Protein AF-A0A2E7PT32-F1 (afdb_monomer)

Foldseek 3Di:
DLVDDPLVFWQKFWWQFPVRDIDIDGDPDPDDPDDDPVVVVCVVLVQLLTHTPDTDTDDDDFAPDKFKWKDFDQDLVVVVVLLVVCVPDPANFPAFKWWDPPNDTTMTMTMDTHYPVNRVVNVVVVVVSVIHGDDDPVLVVVLVVVFDAKDADDLVCQSVVVVPDDSWTWMARNVRRMITTDDDHPQADDDDPVVVVVSVVSSCVRPVVSSTDDPPRD

pLDDT: mean 86.96, std 10.4, range [42.59, 97.62]

Sequence (218 aa):
FGCGTVRDWLIGMTVVLPDGRLVKNGGKVVKNVAGFDLCRLFIGAQNTLGVIVGATFKLQPLPEAEAHLAKRFDALGQAEECLEHVWDSDLQPVVLDLHRMNGGPLTMVVSVAGPSADVTAQSDELKALGFGPGVTLDYDAKFRSRTHTWKSVAPGKLIGTLDQLPETDFVARAGNGLIYFEGEPSGDEEKPAELAELEQRLKQEFDPENKLPTLRRR

Radius of gyration: 20.25 Å; Cα contacts (8 Å, |Δi|>4): 345; chains: 1; bounding box: 44×41×52 Å

Secondary structure (DSSP, 8-state):
--S--HHHHEEEEEEE-TTS-EEEEE-S-S---SS--HHHHHTT-TTSS-EEEEEEE---PPPSEEEEEEEEESSHHHHHHHHHHHHHSS---SEEEEEE-TT--EEEEEEEEESHHHHHHHHHHHHHTT-EE---THHHHHHHHH---EEE--GGGHHHHHHTS-S--EEEEGGGTEEEESSS--------HHHHHHHHHHHHHH-TT--SPP----

Structure (mmCIF, N/CA/C/O backbone):
data_AF-A0A2E7PT32-F1
#
_entry.id   AF-A0A2E7PT32-F1
#
loop_
_atom_site.group_PDB
_atom_site.id
_atom_site.type_symbol
_atom_site.label_atom_id
_atom_site.label_alt_id
_atom_site.label_comp_id
_atom_site.label_asym_id
_atom_site.label_entity_id
_atom_site.label_seq_id
_atom_site.pdbx_PDB_ins_code
_atom_site.Cartn_x
_atom_site.Cartn_y
_atom_site.Cartn_z
_atom_site.occupancy
_atom_site.B_iso_or_equiv
_atom_site.auth_seq_id
_atom_site.auth_comp_id
_atom_site.auth_asym_id
_atom_site.auth_atom_id
_atom_site.pdbx_PDB_model_num
ATOM 1 N N . PHE A 1 1 ? -0.222 -2.923 -2.522 1.00 57.44 1 PHE A N 1
ATOM 2 C CA . PHE A 1 1 ? -0.148 -4.227 -3.228 1.00 57.44 1 PHE A CA 1
ATOM 3 C C . PHE A 1 1 ? 1.021 -5.021 -2.660 1.00 57.44 1 PHE A C 1
ATOM 5 O O . PHE A 1 1 ? 1.739 -4.485 -1.822 1.00 57.44 1 PHE A O 1
ATOM 12 N N . GLY A 1 2 ? 1.072 -6.322 -2.965 1.00 65.62 2 GLY A N 1
ATOM 13 C CA . GLY A 1 2 ? 1.888 -7.378 -2.337 1.00 65.62 2 GLY A CA 1
ATOM 14 C C . GLY A 1 2 ? 1.509 -7.719 -0.905 1.00 65.62 2 GLY A C 1
ATOM 15 O O . GLY A 1 2 ? 1.090 -8.829 -0.601 1.00 65.62 2 GLY A O 1
ATOM 16 N N . CYS A 1 3 ? 1.603 -6.730 -0.022 1.00 74.88 3 CYS A N 1
ATOM 17 C CA . CYS A 1 3 ? 1.393 -6.918 1.409 1.00 74.88 3 CYS A CA 1
ATOM 18 C C . CYS A 1 3 ? -0.065 -6.684 1.843 1.00 74.88 3 CYS A C 1
ATOM 20 O O . CYS A 1 3 ? -0.386 -6.871 3.005 1.00 74.88 3 CYS A O 1
ATOM 22 N N . GLY A 1 4 ? -0.975 -6.268 0.960 1.00 81.44 4 GLY A N 1
ATOM 23 C CA . GLY A 1 4 ? -2.349 -5.907 1.346 1.00 81.44 4 GLY A CA 1
ATOM 24 C C . GLY A 1 4 ? -2.439 -4.622 2.187 1.00 81.44 4 GLY A C 1
ATOM 25 O O . GLY A 1 4 ? -1.534 -3.787 2.193 1.00 81.44 4 GLY A O 1
ATOM 26 N N . THR A 1 5 ? -3.570 -4.431 2.859 1.00 85.00 5 THR A N 1
ATOM 27 C CA . THR A 1 5 ? -3.877 -3.290 3.735 1.00 85.00 5 THR A CA 1
ATOM 28 C C . THR A 1 5 ? -3.685 -3.654 5.207 1.00 85.00 5 THR A C 1
ATOM 30 O O . THR A 1 5 ? -3.625 -4.827 5.561 1.00 85.00 5 THR A O 1
ATOM 33 N N . VAL A 1 6 ? -3.690 -2.669 6.115 1.00 87.69 6 VAL A N 1
ATOM 34 C CA . VAL A 1 6 ? -3.675 -2.927 7.574 1.00 87.69 6 VAL A CA 1
ATOM 35 C C . VAL A 1 6 ? -4.770 -3.911 8.018 1.00 87.69 6 VAL A C 1
ATOM 37 O O . VAL A 1 6 ? -4.556 -4.671 8.963 1.00 87.69 6 VAL A O 1
ATOM 40 N N . ARG A 1 7 ? -5.915 -3.943 7.319 1.00 87.69 7 ARG A N 1
ATOM 41 C CA . ARG A 1 7 ? -7.020 -4.879 7.592 1.00 87.69 7 ARG A CA 1
ATOM 42 C C . ARG A 1 7 ? -6.634 -6.329 7.355 1.00 87.69 7 ARG A C 1
ATOM 44 O O . ARG A 1 7 ? -7.121 -7.202 8.060 1.00 87.69 7 ARG A O 1
ATOM 51 N N . ASP A 1 8 ? -5.746 -6.574 6.404 1.00 87.44 8 ASP A N 1
ATOM 52 C CA . ASP A 1 8 ? -5.293 -7.919 6.067 1.00 87.44 8 ASP A CA 1
ATOM 53 C C . ASP A 1 8 ? -4.260 -8.432 7.074 1.00 87.44 8 ASP A C 1
ATOM 55 O O . ASP A 1 8 ? -4.092 -9.644 7.228 1.00 87.44 8 ASP A O 1
ATOM 59 N N . TRP A 1 9 ? -3.578 -7.522 7.777 1.00 90.31 9 TRP A N 1
ATOM 60 C CA . TRP A 1 9 ? -2.556 -7.845 8.770 1.00 90.31 9 TRP A CA 1
ATOM 61 C C . TRP A 1 9 ? -3.092 -8.001 10.187 1.00 90.31 9 TRP A C 1
ATOM 63 O O . TRP A 1 9 ? -2.538 -8.793 10.953 1.00 90.31 9 TRP A O 1
ATOM 73 N N . LEU A 1 10 ? -4.122 -7.239 10.559 1.00 91.88 10 LEU A N 1
ATOM 74 C CA . LEU A 1 10 ? -4.642 -7.226 11.920 1.00 91.88 10 LEU A CA 1
ATOM 75 C C . LEU A 1 10 ? -5.453 -8.497 12.206 1.00 91.88 10 LEU A C 1
ATOM 77 O O . LEU A 1 10 ? -6.515 -8.713 11.633 1.00 91.88 10 LEU A O 1
ATOM 81 N N . ILE A 1 11 ? -4.963 -9.322 13.131 1.00 91.31 11 ILE A N 1
ATOM 82 C CA . ILE A 1 11 ? -5.594 -10.589 13.545 1.00 91.31 11 ILE A CA 1
ATOM 83 C C . ILE A 1 11 ? -6.194 -10.524 14.954 1.00 91.31 11 ILE A C 1
ATOM 85 O O . ILE A 1 11 ? -6.878 -11.447 15.396 1.00 91.31 11 ILE A O 1
ATOM 89 N N . GLY A 1 12 ? -5.954 -9.429 15.671 1.00 92.19 12 GLY A N 1
ATOM 90 C CA . GLY A 1 12 ? -6.608 -9.162 16.940 1.00 92.19 12 GLY A CA 1
ATOM 91 C C . GLY A 1 12 ? -6.431 -7.726 17.404 1.00 92.19 12 GLY A C 1
ATOM 92 O O . GLY A 1 12 ? -5.481 -7.044 17.022 1.00 92.19 12 GLY A O 1
ATOM 93 N N . MET A 1 13 ? -7.334 -7.272 18.263 1.00 93.25 13 MET A N 1
ATOM 94 C CA . MET A 1 13 ? -7.284 -5.947 18.865 1.00 93.25 13 MET A CA 1
ATOM 95 C C . MET A 1 13 ? -7.837 -5.933 20.283 1.00 93.25 13 MET A C 1
ATOM 97 O O . MET A 1 13 ? -8.610 -6.798 20.694 1.00 93.25 13 MET A O 1
ATOM 101 N N . THR A 1 14 ? -7.433 -4.914 21.028 1.00 94.75 14 THR A N 1
ATOM 102 C CA . THR A 1 14 ? -8.003 -4.539 22.316 1.00 94.75 14 THR A CA 1
ATOM 103 C C . THR A 1 14 ? -8.431 -3.083 22.246 1.00 94.75 14 THR A C 1
ATOM 105 O O . THR A 1 14 ? -7.632 -2.223 21.874 1.00 94.75 14 THR A O 1
ATOM 108 N N . VAL A 1 15 ? -9.682 -2.813 22.604 1.00 94.19 15 VAL A N 1
ATOM 109 C CA . VAL A 1 15 ? -10.305 -1.492 22.522 1.00 94.19 15 VAL A CA 1
ATOM 110 C C . VAL A 1 15 ? -10.901 -1.129 23.874 1.00 94.19 15 VAL A C 1
ATOM 112 O O . VAL A 1 15 ? -11.537 -1.965 24.511 1.00 94.19 15 VAL A O 1
ATOM 115 N N . VAL A 1 16 ? -10.707 0.114 24.305 1.00 94.38 16 VAL A N 1
ATOM 116 C CA . VAL A 1 16 ? -11.446 0.711 25.421 1.00 94.38 16 VAL A CA 1
ATOM 117 C C . VAL A 1 16 ? -12.643 1.459 24.847 1.00 94.38 16 VAL A C 1
ATOM 119 O O . VAL A 1 16 ? -12.481 2.372 24.035 1.00 94.38 16 VAL A O 1
ATOM 122 N N . LEU A 1 17 ? -13.841 1.039 25.242 1.00 92.50 17 LEU A N 1
ATOM 123 C CA . LEU A 1 17 ? -15.096 1.676 24.867 1.00 92.50 17 LEU A CA 1
ATOM 124 C C . LEU A 1 17 ? -15.319 2.981 25.655 1.00 92.50 17 LEU A C 1
ATOM 126 O O . LEU A 1 17 ? -14.696 3.190 26.698 1.00 92.50 17 LEU A O 1
ATOM 130 N N . PRO A 1 18 ? -16.240 3.847 25.201 1.00 89.12 18 PRO A N 1
ATOM 131 C CA . PRO A 1 18 ? -16.629 5.087 25.883 1.00 89.12 18 PRO A CA 1
ATOM 132 C C . PRO A 1 18 ? -17.012 4.935 27.358 1.00 89.12 18 PRO A C 1
ATOM 134 O O . PRO A 1 18 ? -16.767 5.821 28.173 1.00 89.12 18 PRO A O 1
ATOM 137 N N . ASP A 1 19 ? -17.619 3.812 27.728 1.00 89.94 19 ASP A N 1
ATOM 138 C CA . ASP A 1 19 ? -18.000 3.501 29.109 1.00 89.94 19 ASP A CA 1
ATOM 139 C C . ASP A 1 19 ? -16.856 2.900 29.949 1.00 89.94 19 ASP A C 1
ATOM 141 O O . ASP A 1 19 ? -17.063 2.510 31.096 1.00 89.94 19 ASP A O 1
ATOM 145 N N . GLY A 1 20 ? -15.644 2.830 29.394 1.00 90.12 20 GLY A N 1
ATOM 146 C CA . GLY A 1 20 ? -14.458 2.289 30.048 1.00 90.12 20 GLY A CA 1
ATOM 147 C C . GLY A 1 20 ? -14.329 0.767 29.964 1.00 90.12 20 GLY A C 1
ATOM 148 O O . GLY A 1 20 ? -13.318 0.227 30.420 1.00 90.12 20 GLY A O 1
ATOM 149 N N . ARG A 1 21 ? -15.295 0.048 29.371 1.00 92.69 21 ARG A N 1
ATOM 150 C CA . ARG A 1 21 ? -15.167 -1.402 29.170 1.00 92.69 21 ARG A CA 1
ATOM 151 C C . ARG A 1 21 ? -14.059 -1.717 28.176 1.00 92.69 21 ARG A C 1
ATOM 153 O O . ARG A 1 21 ? -13.891 -1.050 27.158 1.00 92.69 21 ARG A O 1
ATOM 160 N N . LEU A 1 22 ? -13.340 -2.800 28.449 1.00 93.94 22 LEU A N 1
ATOM 161 C CA . LEU A 1 22 ? -12.284 -3.304 27.583 1.00 93.94 22 LEU A CA 1
ATOM 162 C C . LEU A 1 22 ? -12.817 -4.468 26.742 1.00 93.94 22 LEU A C 1
ATOM 164 O O . LEU A 1 22 ? -13.192 -5.513 27.272 1.00 93.94 22 LEU A O 1
ATOM 168 N N . VAL A 1 23 ? -12.831 -4.288 25.424 1.00 91.94 23 VAL A N 1
ATOM 169 C CA . VAL A 1 23 ? -13.260 -5.288 24.441 1.00 91.94 23 VAL A CA 1
ATOM 170 C C . VAL A 1 23 ? -12.035 -5.879 23.758 1.00 91.94 23 VAL A C 1
ATOM 172 O O . VAL A 1 23 ? -11.137 -5.155 23.331 1.00 91.94 23 VAL A O 1
ATOM 175 N N . LYS A 1 24 ? -12.000 -7.208 23.636 1.00 91.25 24 LYS A N 1
ATOM 176 C CA . LYS A 1 24 ? -10.978 -7.937 22.877 1.00 91.25 24 LYS A CA 1
ATOM 177 C C . LYS A 1 24 ? -11.636 -8.676 21.722 1.00 91.25 24 LYS A C 1
ATOM 179 O O . LYS A 1 24 ? -12.654 -9.335 21.917 1.00 91.25 24 LYS A O 1
ATOM 184 N N . ASN A 1 25 ? -11.042 -8.589 20.538 1.00 89.69 25 ASN A N 1
ATOM 185 C CA . ASN A 1 25 ? -11.462 -9.348 19.363 1.00 89.69 25 ASN A CA 1
ATOM 186 C C . ASN A 1 25 ? -10.245 -9.995 18.705 1.00 89.69 25 ASN A C 1
ATOM 188 O O . ASN A 1 25 ? -9.167 -9.402 18.687 1.00 89.69 25 ASN A O 1
ATOM 192 N N . GLY A 1 26 ? -10.418 -11.213 18.193 1.00 86.50 26 GLY A N 1
ATOM 193 C CA . GLY A 1 26 ? -9.324 -11.994 17.628 1.00 86.50 26 GLY A CA 1
ATOM 194 C C . GLY A 1 26 ? -8.268 -12.388 18.666 1.00 86.50 26 GLY A C 1
ATOM 195 O O . GLY A 1 26 ? -8.549 -12.513 19.859 1.00 86.50 26 GLY A O 1
ATOM 196 N N . GLY A 1 27 ? -7.039 -12.615 18.212 1.00 82.06 27 GLY A N 1
ATOM 197 C CA . GLY A 1 27 ? -5.934 -13.018 19.077 1.00 82.06 27 GLY A CA 1
ATOM 198 C C . GLY A 1 27 ? -4.700 -13.429 18.283 1.00 82.06 27 GLY A C 1
ATOM 199 O O . GLY A 1 27 ? -4.556 -13.086 17.117 1.00 82.06 27 GLY A O 1
ATOM 200 N N . LYS A 1 28 ? -3.808 -14.213 18.898 1.00 79.56 28 LYS A N 1
ATOM 201 C CA . LYS A 1 28 ? -2.610 -14.763 18.229 1.00 79.56 28 LYS A CA 1
ATOM 202 C C . LYS A 1 28 ? -2.911 -15.977 17.334 1.00 79.56 28 LYS A C 1
ATOM 204 O O . LYS A 1 28 ? -2.011 -16.749 17.020 1.00 79.56 28 LYS A O 1
ATOM 209 N N . VAL A 1 29 ? -4.175 -16.183 16.971 1.00 74.81 29 VAL A N 1
ATOM 210 C CA . VAL A 1 29 ? -4.628 -17.315 16.160 1.00 74.81 29 VAL A CA 1
ATOM 211 C C . VAL A 1 29 ? -5.082 -16.811 14.801 1.00 74.81 29 VAL A C 1
ATOM 213 O O . VAL A 1 29 ? -5.834 -15.848 14.705 1.00 74.81 29 VAL A O 1
ATOM 216 N N . VAL A 1 30 ? -4.616 -17.471 13.742 1.00 65.44 30 VAL A N 1
ATOM 217 C CA . VAL A 1 30 ? -4.914 -17.075 12.356 1.00 65.44 30 VAL A CA 1
ATOM 218 C C . VAL A 1 30 ? -6.364 -17.391 11.984 1.00 65.44 30 VAL A C 1
ATOM 220 O O . VAL A 1 30 ? -6.981 -16.669 11.208 1.00 65.44 30 VAL A O 1
ATOM 223 N N . LYS A 1 31 ? -6.933 -18.459 12.553 1.00 72.19 31 LYS A N 1
ATOM 224 C CA . LYS A 1 31 ? -8.314 -18.864 12.294 1.00 72.19 31 LYS A CA 1
ATOM 225 C C . LYS A 1 31 ? -9.225 -18.359 13.408 1.00 72.19 31 LYS A C 1
ATOM 227 O O . LYS A 1 31 ? -9.179 -18.871 14.524 1.00 72.19 31 LYS A O 1
ATOM 232 N N . ASN A 1 32 ? -10.084 -17.402 13.070 1.00 66.44 32 ASN A N 1
ATOM 233 C CA . ASN A 1 32 ? -11.173 -16.941 13.921 1.00 66.44 32 ASN A CA 1
ATOM 234 C C . ASN A 1 32 ? -12.503 -17.132 13.174 1.00 66.44 32 ASN A C 1
ATOM 236 O O . ASN A 1 32 ? -12.742 -16.469 12.172 1.00 66.44 32 ASN A O 1
ATOM 240 N N . VAL A 1 33 ? -13.332 -18.082 13.618 1.00 66.12 33 VAL A N 1
ATOM 241 C CA . VAL A 1 33 ? -14.623 -18.428 12.971 1.00 66.12 33 VAL A CA 1
ATOM 242 C C . VAL A 1 33 ? -15.812 -18.075 13.874 1.00 66.12 33 VAL A C 1
ATOM 244 O O . VAL A 1 33 ? -16.950 -18.417 13.574 1.00 66.12 33 VAL A O 1
ATOM 247 N N . ALA A 1 34 ? -15.565 -17.415 15.006 1.00 69.38 34 ALA A N 1
ATOM 248 C CA . ALA A 1 34 ? -16.593 -17.121 15.991 1.00 69.38 34 ALA A CA 1
ATOM 249 C C . ALA A 1 34 ? -16.892 -15.619 16.040 1.00 69.38 34 ALA A C 1
ATOM 251 O O . ALA A 1 34 ? -16.029 -14.810 16.381 1.00 69.38 34 ALA A O 1
ATOM 252 N N . GLY A 1 35 ? -18.151 -15.272 15.768 1.00 79.50 35 GLY A N 1
ATOM 253 C CA . GLY A 1 35 ? -18.678 -13.921 15.934 1.00 79.50 35 GLY A CA 1
ATOM 254 C C . GLY A 1 35 ? -18.302 -12.947 14.817 1.00 79.50 35 GLY A C 1
ATOM 255 O O . GLY A 1 35 ? -17.853 -13.332 13.739 1.00 79.50 35 GLY A O 1
ATOM 256 N N . PHE A 1 36 ? -18.543 -11.664 15.084 1.00 85.12 36 PHE A N 1
ATOM 257 C CA . PHE A 1 36 ? -18.270 -10.579 14.148 1.00 85.12 36 PHE A CA 1
ATOM 258 C C . PHE A 1 36 ? -16.785 -10.195 14.144 1.00 85.12 36 PHE A C 1
ATOM 260 O O . PHE A 1 36 ? -16.112 -10.192 15.182 1.00 85.12 36 PHE A O 1
ATOM 267 N N . ASP A 1 37 ? -16.290 -9.809 12.970 1.00 86.19 37 ASP A N 1
ATOM 268 C CA . ASP A 1 37 ? -14.960 -9.228 12.798 1.00 86.19 37 ASP A CA 1
ATOM 269 C C . ASP A 1 37 ? -14.973 -7.770 13.287 1.00 86.19 37 ASP A C 1
ATOM 271 O O . ASP A 1 37 ? -15.131 -6.818 12.517 1.00 86.19 37 ASP A O 1
ATOM 275 N N . LEU A 1 38 ? -14.849 -7.593 14.606 1.00 88.81 38 LEU A N 1
ATOM 276 C CA . LEU A 1 38 ? -14.745 -6.261 15.201 1.00 88.81 38 LEU A CA 1
ATOM 277 C C . LEU A 1 38 ? -13.436 -5.582 14.785 1.00 88.81 38 LEU A C 1
ATOM 279 O O . LEU A 1 38 ? -13.379 -4.355 14.767 1.00 88.81 38 LEU A O 1
ATOM 283 N N . CYS A 1 39 ? -12.407 -6.342 14.385 1.00 89.31 39 CYS A N 1
ATOM 284 C CA . CYS A 1 39 ? -11.188 -5.748 13.858 1.00 89.31 39 CYS A CA 1
ATOM 285 C C . CYS A 1 39 ? -11.479 -4.848 12.654 1.00 89.31 39 CYS A C 1
ATOM 287 O O . CYS A 1 39 ? -11.067 -3.687 12.632 1.00 89.31 39 CYS A O 1
ATOM 289 N N . ARG A 1 40 ? -12.258 -5.342 11.690 1.00 88.25 40 ARG A N 1
ATOM 290 C CA . ARG A 1 40 ? -12.672 -4.557 10.518 1.00 88.25 40 ARG A CA 1
ATOM 291 C C . ARG A 1 40 ? -13.564 -3.368 10.862 1.00 88.25 40 ARG A C 1
ATOM 293 O O . ARG A 1 40 ? -13.466 -2.358 10.173 1.00 88.25 40 ARG A O 1
ATOM 300 N N . LEU A 1 41 ? -14.383 -3.471 11.911 1.00 88.94 41 LEU A N 1
ATOM 301 C CA . LEU A 1 41 ? -15.239 -2.376 12.378 1.00 88.94 41 LEU A CA 1
ATOM 302 C C . LEU A 1 41 ? -14.418 -1.190 12.908 1.00 88.94 41 LEU A C 1
ATOM 304 O O . LEU A 1 41 ? -14.690 -0.045 12.561 1.00 88.94 41 LEU A O 1
ATOM 308 N N . PHE A 1 42 ? -13.408 -1.452 13.742 1.00 89.75 42 PHE A N 1
ATOM 309 C CA . PHE A 1 42 ? -12.614 -0.384 14.359 1.00 89.75 42 PHE A CA 1
ATOM 310 C C . PHE A 1 42 ? -11.523 0.178 13.429 1.00 89.75 42 PHE A C 1
ATOM 312 O O . PHE A 1 42 ? -11.114 1.332 13.592 1.00 89.75 42 PHE A O 1
ATOM 319 N N . ILE A 1 43 ? -11.050 -0.581 12.431 1.00 89.12 43 ILE A N 1
ATOM 320 C CA . ILE A 1 43 ? -10.074 -0.067 11.457 1.00 89.12 43 ILE A CA 1
ATOM 321 C C . ILE A 1 43 ? -10.713 0.994 10.556 1.00 89.12 43 ILE A C 1
ATOM 323 O O . ILE A 1 43 ? -11.549 0.704 9.698 1.00 89.12 43 ILE A O 1
ATOM 327 N N . GLY A 1 44 ? -10.207 2.220 10.679 1.00 82.94 44 GLY A N 1
ATOM 328 C CA . GLY A 1 44 ? -10.716 3.383 9.954 1.00 82.94 44 GLY A CA 1
ATOM 329 C C . GLY A 1 44 ? -11.792 4.153 10.721 1.00 82.94 44 GLY A C 1
ATOM 330 O O . GLY A 1 44 ? -12.192 5.214 10.262 1.00 82.94 44 GLY A O 1
ATOM 331 N N . ALA A 1 45 ? -12.191 3.697 11.916 1.00 83.50 45 ALA A N 1
ATOM 332 C CA . ALA A 1 45 ? -13.141 4.413 12.770 1.00 83.50 45 ALA A CA 1
ATOM 333 C C . ALA A 1 45 ? -12.549 5.682 13.412 1.00 83.50 45 ALA A C 1
ATOM 335 O O . ALA A 1 45 ? -13.280 6.423 14.060 1.00 83.50 45 ALA A O 1
ATOM 336 N N . GLN A 1 46 ? -11.239 5.927 13.282 1.00 83.31 46 GLN A N 1
ATOM 337 C CA . GLN A 1 46 ? -10.555 7.146 13.748 1.00 83.31 46 GLN A CA 1
ATOM 338 C C . GLN A 1 46 ? -10.928 7.559 15.189 1.00 83.31 46 GLN A C 1
ATOM 340 O O . GLN A 1 46 ? -11.239 8.715 15.461 1.00 83.31 46 GLN A O 1
ATOM 345 N N . ASN A 1 47 ? -10.905 6.600 16.122 1.00 84.31 47 ASN A N 1
ATOM 346 C CA . ASN A 1 47 ? -11.236 6.778 17.545 1.00 84.31 47 ASN A CA 1
ATOM 347 C C . ASN A 1 47 ? -12.684 7.190 17.857 1.00 84.31 47 ASN A C 1
ATOM 349 O O . ASN A 1 47 ? -12.947 7.670 18.953 1.00 84.31 47 ASN A O 1
ATOM 353 N N . THR A 1 48 ? -13.630 7.009 16.935 1.00 85.75 48 THR A N 1
ATOM 354 C CA . THR A 1 48 ? -15.027 7.439 17.149 1.00 85.75 48 THR A CA 1
ATOM 355 C C . THR A 1 48 ? -15.919 6.398 17.818 1.00 85.75 48 THR A C 1
ATOM 357 O O . THR A 1 48 ? -16.956 6.761 18.365 1.00 85.75 48 THR A O 1
ATOM 360 N N . LEU A 1 49 ? -15.503 5.127 17.800 1.00 89.44 49 LEU A N 1
ATOM 361 C CA . LEU A 1 49 ? -16.219 3.995 18.409 1.00 89.44 49 LEU A CA 1
ATOM 362 C C . LEU A 1 49 ? -15.514 3.440 19.659 1.00 89.44 49 LEU A C 1
ATOM 364 O O . LEU A 1 49 ? -16.083 2.657 20.411 1.00 89.44 49 LEU A O 1
ATOM 368 N N . GLY A 1 50 ? -14.246 3.790 19.858 1.00 90.25 50 GLY A N 1
ATOM 369 C CA . GLY A 1 50 ? -13.412 3.312 20.956 1.00 90.25 50 GLY A CA 1
ATOM 370 C C . GLY A 1 50 ? -11.956 3.712 20.753 1.00 90.25 50 GLY A C 1
ATOM 371 O O . GLY A 1 50 ? -11.557 4.100 19.653 1.00 90.25 50 GLY A O 1
ATOM 372 N N . VAL A 1 51 ? -11.150 3.590 21.804 1.00 91.75 51 VAL A N 1
ATOM 373 C CA . VAL A 1 51 ? -9.701 3.811 21.745 1.00 91.75 51 VAL A CA 1
ATOM 374 C C . VAL A 1 51 ? -9.001 2.464 21.624 1.00 91.75 51 VAL A C 1
ATOM 376 O O . VAL A 1 51 ? -9.105 1.622 22.516 1.00 91.75 51 VAL A O 1
ATOM 379 N N . ILE A 1 52 ? -8.277 2.243 20.525 1.00 93.00 52 ILE A N 1
ATOM 380 C CA . ILE A 1 52 ? -7.470 1.030 20.345 1.00 93.00 52 ILE A CA 1
ATOM 381 C C . ILE A 1 52 ? -6.260 1.114 21.286 1.00 93.00 52 ILE A C 1
ATOM 383 O O . ILE A 1 52 ? -5.418 1.995 21.142 1.00 93.00 52 ILE A O 1
ATOM 387 N N . VAL A 1 53 ? -6.167 0.185 22.239 1.00 95.00 53 VAL A N 1
ATOM 388 C CA . VAL A 1 53 ? -5.079 0.105 23.238 1.00 95.00 53 VAL A CA 1
ATOM 389 C C . VAL A 1 53 ? -4.172 -1.111 23.042 1.00 95.00 53 VAL A C 1
ATOM 391 O O . VAL A 1 53 ? -3.169 -1.266 23.732 1.00 95.00 53 VAL A O 1
ATOM 394 N N . GLY A 1 54 ? -4.509 -1.991 22.101 1.00 94.19 54 GLY A N 1
ATOM 395 C CA . GLY A 1 54 ? -3.670 -3.118 21.717 1.00 94.19 54 GLY A CA 1
ATOM 396 C C . GLY A 1 54 ? -4.019 -3.618 20.324 1.00 94.19 54 GLY A C 1
ATOM 397 O O . GLY A 1 54 ? -5.187 -3.647 19.943 1.00 94.19 54 GLY A O 1
ATOM 398 N N . ALA A 1 55 ? -3.007 -4.039 19.575 1.00 93.88 55 ALA A N 1
ATOM 399 C CA . ALA A 1 55 ? -3.147 -4.593 18.236 1.00 93.88 55 ALA A CA 1
ATOM 400 C C . ALA A 1 55 ? -2.232 -5.814 18.095 1.00 93.88 55 ALA A C 1
ATOM 402 O O . ALA A 1 55 ? -1.114 -5.829 18.606 1.00 93.88 55 ALA A O 1
ATOM 403 N N . THR A 1 56 ? -2.724 -6.857 17.435 1.00 93.50 56 THR A N 1
ATOM 404 C CA . THR A 1 56 ? -1.967 -8.067 17.108 1.00 93.50 56 THR A CA 1
ATOM 405 C C . THR A 1 56 ? -1.974 -8.234 15.601 1.00 93.50 56 THR A C 1
ATOM 407 O O . THR A 1 56 ? -3.040 -8.349 14.997 1.00 93.50 56 THR A O 1
ATOM 410 N N . PHE A 1 57 ? -0.788 -8.269 15.005 1.00 92.88 57 PHE A N 1
ATOM 411 C CA . PHE A 1 57 ? -0.609 -8.451 13.571 1.00 92.88 57 PHE A CA 1
ATOM 412 C C . PHE A 1 57 ? -0.035 -9.834 13.283 1.00 92.88 57 PHE A C 1
ATOM 414 O O . PHE A 1 57 ? 0.746 -10.369 14.076 1.00 92.88 57 PHE A O 1
ATOM 421 N N . LYS A 1 58 ? -0.415 -10.412 12.143 1.00 91.19 58 LYS A N 1
ATOM 422 C CA . LYS A 1 58 ? 0.329 -11.540 11.575 1.00 91.19 58 LYS A CA 1
ATOM 423 C C . LYS A 1 58 ? 1.702 -11.057 11.091 1.00 91.19 58 LYS A C 1
ATOM 425 O O . LYS A 1 58 ? 1.902 -9.864 10.885 1.00 91.19 58 LYS A O 1
ATOM 430 N N . LEU A 1 59 ? 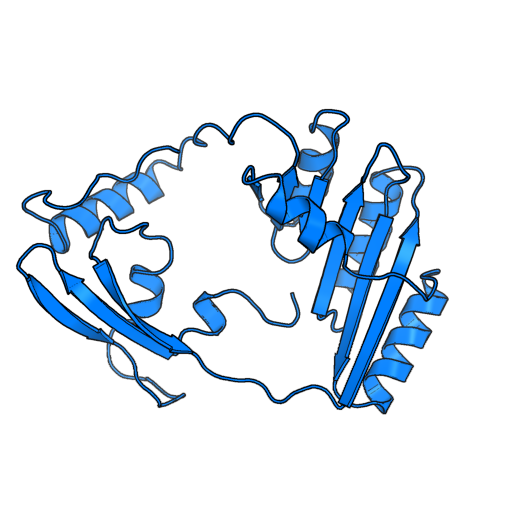2.640 -11.977 10.911 1.00 90.88 59 LEU A N 1
ATOM 431 C CA . LEU A 1 59 ? 3.962 -11.689 10.352 1.00 90.88 59 LEU A CA 1
ATOM 432 C C . LEU A 1 59 ? 4.140 -12.460 9.046 1.00 90.88 59 LEU A C 1
ATOM 434 O O . LEU A 1 59 ? 3.525 -13.511 8.858 1.00 90.88 59 LEU A O 1
ATOM 438 N N . GLN A 1 60 ? 4.988 -11.936 8.168 1.00 88.88 60 GLN A N 1
ATOM 439 C CA . GLN A 1 60 ? 5.496 -12.656 7.005 1.00 88.88 60 GLN A CA 1
ATOM 440 C C . GLN A 1 60 ? 7.000 -12.895 7.174 1.00 88.88 60 GLN A C 1
ATOM 442 O O . GLN A 1 60 ? 7.665 -12.109 7.855 1.00 88.88 60 GLN A O 1
ATOM 447 N N . PRO A 1 61 ? 7.532 -13.991 6.607 1.00 91.75 61 PRO A N 1
ATOM 448 C CA . PRO A 1 61 ? 8.971 -14.197 6.545 1.00 91.75 61 PRO A CA 1
ATOM 449 C C . PRO A 1 61 ? 9.632 -13.088 5.720 1.00 91.75 61 PRO A C 1
ATOM 451 O O . PRO A 1 61 ? 9.010 -12.520 4.821 1.00 91.75 61 PRO A O 1
ATOM 454 N N . LEU A 1 62 ? 10.899 -12.805 6.021 1.00 94.06 62 LEU A N 1
ATOM 455 C CA . LEU A 1 62 ? 11.718 -11.956 5.164 1.00 94.06 62 LEU A CA 1
ATOM 456 C C . LEU A 1 62 ? 11.908 -12.673 3.812 1.00 94.06 62 LEU A C 1
ATOM 458 O O . LEU A 1 62 ? 12.200 -13.873 3.825 1.00 94.06 62 LEU A O 1
ATOM 462 N N . PRO A 1 63 ? 11.722 -11.990 2.672 1.00 94.38 63 PRO A N 1
ATOM 463 C CA . PRO A 1 63 ? 11.945 -12.598 1.367 1.00 94.38 63 PRO A CA 1
ATOM 464 C C . PRO A 1 63 ? 13.425 -12.949 1.170 1.00 94.38 63 PRO A C 1
ATOM 466 O O . PRO A 1 63 ? 14.310 -12.327 1.759 1.00 94.38 63 PRO A O 1
ATOM 469 N N . GLU A 1 64 ? 13.699 -13.950 0.332 1.00 97.00 64 GLU A N 1
ATOM 470 C CA . GLU A 1 64 ? 15.074 -14.336 -0.012 1.00 97.00 64 GLU A CA 1
ATOM 471 C C . GLU A 1 64 ? 15.755 -13.283 -0.890 1.00 97.00 64 GLU A C 1
ATOM 473 O O . GLU A 1 64 ? 16.954 -13.040 -0.758 1.00 97.00 64 GLU A O 1
ATOM 478 N N . ALA A 1 65 ? 14.982 -12.667 -1.785 1.00 96.38 65 ALA A N 1
ATOM 479 C CA . ALA A 1 65 ? 15.433 -11.627 -2.691 1.00 96.38 65 ALA A CA 1
ATOM 480 C C . ALA A 1 65 ? 14.340 -10.573 -2.906 1.00 96.38 65 ALA A C 1
ATOM 482 O O . ALA A 1 65 ? 13.144 -10.847 -2.776 1.00 96.38 65 ALA A O 1
ATOM 483 N N . GLU A 1 66 ? 14.769 -9.375 -3.294 1.00 95.06 66 GLU A N 1
ATOM 484 C CA . GLU A 1 66 ? 13.908 -8.279 -3.730 1.00 95.06 66 GLU A CA 1
ATOM 485 C C . GLU A 1 66 ? 14.536 -7.605 -4.953 1.00 95.06 66 GLU A C 1
ATOM 487 O O . GLU A 1 66 ? 15.761 -7.503 -5.059 1.00 95.06 66 GLU A O 1
ATOM 492 N N . ALA A 1 67 ? 13.703 -7.137 -5.878 1.00 95.62 67 ALA A N 1
ATOM 493 C CA . ALA A 1 67 ? 14.132 -6.344 -7.019 1.00 95.62 67 ALA A CA 1
ATOM 494 C C . ALA A 1 67 ? 13.199 -5.151 -7.212 1.00 95.62 67 ALA A C 1
ATOM 496 O O . ALA A 1 67 ? 11.976 -5.283 -7.142 1.00 95.62 67 ALA A O 1
ATOM 497 N N . HIS A 1 68 ? 13.789 -3.991 -7.494 1.00 96.38 68 HIS A N 1
ATOM 498 C CA . HIS A 1 68 ? 13.074 -2.757 -7.790 1.00 96.38 68 HIS A CA 1
ATOM 499 C C . HIS A 1 68 ? 13.432 -2.309 -9.202 1.00 96.38 68 HIS A C 1
ATOM 501 O O . HIS A 1 68 ? 14.612 -2.131 -9.530 1.00 96.38 68 HIS A O 1
ATOM 507 N N . LEU A 1 69 ? 12.413 -2.113 -10.031 1.00 97.62 69 LEU A N 1
ATOM 508 C CA . LEU A 1 69 ? 12.568 -1.651 -11.397 1.00 97.62 69 LEU A CA 1
ATOM 509 C C . LEU A 1 69 ? 11.667 -0.444 -11.649 1.00 97.62 69 LEU A C 1
ATOM 511 O O . LEU A 1 69 ? 10.601 -0.301 -11.049 1.00 97.62 69 LEU A O 1
ATOM 515 N N . ALA A 1 70 ? 12.107 0.441 -12.535 1.00 97.19 70 ALA A N 1
ATOM 516 C CA . ALA A 1 70 ? 11.368 1.645 -12.878 1.00 97.19 70 ALA A CA 1
ATOM 517 C C . ALA A 1 70 ? 11.308 1.869 -14.384 1.00 97.19 70 ALA A C 1
ATOM 519 O O . ALA A 1 70 ? 12.250 1.562 -15.116 1.00 97.19 70 ALA A O 1
ATOM 520 N N . LYS A 1 71 ? 10.208 2.465 -14.834 1.00 97.19 71 LYS A N 1
ATOM 521 C CA . LYS A 1 71 ? 10.010 2.912 -16.210 1.00 97.19 71 LYS A CA 1
ATOM 522 C C . LYS A 1 71 ? 9.528 4.356 -16.198 1.00 97.19 71 LYS A C 1
ATOM 524 O O . LYS A 1 71 ? 8.702 4.733 -15.370 1.00 97.19 71 LYS A O 1
ATOM 529 N N . ARG A 1 72 ? 10.090 5.173 -17.087 1.00 96.38 72 ARG A N 1
ATOM 530 C CA . ARG A 1 72 ? 9.715 6.582 -17.257 1.00 96.38 72 ARG A CA 1
ATOM 531 C C . ARG A 1 72 ? 8.727 6.713 -18.405 1.00 96.38 72 ARG A C 1
ATOM 533 O O . ARG A 1 72 ? 8.825 5.967 -19.377 1.00 96.38 72 ARG A O 1
ATOM 540 N N . PHE A 1 73 ? 7.827 7.672 -18.278 1.00 95.56 73 PHE A N 1
ATOM 541 C CA . PHE A 1 73 ? 6.779 7.957 -19.246 1.00 95.56 73 PHE A CA 1
ATOM 542 C C . PHE A 1 73 ? 6.750 9.451 -19.539 1.00 95.56 73 PHE A C 1
ATOM 544 O O . PHE A 1 73 ? 6.980 10.267 -18.643 1.00 95.56 73 PHE A O 1
ATOM 551 N N . ASP A 1 74 ? 6.430 9.791 -20.784 1.00 93.06 74 ASP A N 1
ATOM 552 C CA . ASP A 1 74 ? 6.289 11.185 -21.209 1.00 93.06 74 ASP A CA 1
ATOM 553 C C . ASP A 1 74 ? 4.861 11.702 -20.973 1.00 93.06 74 ASP A C 1
ATOM 555 O O . ASP A 1 74 ? 4.644 12.907 -20.865 1.00 93.06 74 ASP A O 1
ATOM 559 N N . ALA A 1 75 ? 3.884 10.794 -20.865 1.00 91.75 75 ALA A N 1
ATOM 560 C CA . ALA A 1 75 ? 2.476 11.118 -20.661 1.00 91.75 75 ALA A CA 1
ATOM 561 C C . ALA A 1 75 ? 1.775 10.117 -19.729 1.00 91.75 75 ALA A C 1
ATOM 563 O O . ALA A 1 75 ? 2.110 8.931 -19.706 1.00 91.75 75 ALA A O 1
ATOM 564 N N . LEU A 1 76 ? 0.745 10.589 -19.014 1.00 92.56 76 LEU A N 1
ATOM 565 C CA . LEU A 1 76 ? -0.082 9.760 -18.127 1.00 92.56 76 LEU A CA 1
ATOM 566 C C . LEU A 1 76 ? -0.759 8.595 -18.863 1.00 92.56 76 LEU A C 1
ATOM 568 O O . LEU A 1 76 ? -0.765 7.493 -18.330 1.00 92.56 76 LEU A O 1
ATOM 572 N N . GLY A 1 77 ? -1.238 8.794 -20.095 1.00 92.56 77 GLY A N 1
ATOM 573 C CA . GLY A 1 77 ? -1.878 7.722 -20.875 1.00 92.56 77 GLY A CA 1
ATOM 574 C C . GLY A 1 77 ? -0.946 6.539 -21.178 1.00 92.56 77 GLY A C 1
ATOM 575 O O . GLY A 1 77 ? -1.356 5.391 -21.088 1.00 92.56 77 GLY A O 1
ATOM 576 N N . GLN A 1 78 ? 0.346 6.789 -21.427 1.00 94.81 78 GLN A N 1
ATOM 577 C CA . GLN A 1 78 ? 1.323 5.702 -21.611 1.00 94.81 78 GLN A CA 1
ATOM 578 C C . GLN A 1 78 ? 1.563 4.926 -20.308 1.00 94.81 78 GLN A C 1
ATOM 580 O O . GLN A 1 78 ? 1.819 3.720 -20.320 1.00 94.81 78 GLN A O 1
ATOM 585 N N . ALA A 1 79 ? 1.523 5.630 -19.174 1.00 94.31 79 ALA A N 1
ATOM 586 C CA . ALA A 1 79 ? 1.635 5.011 -17.864 1.00 94.31 79 ALA A CA 1
ATOM 587 C C . ALA A 1 79 ? 0.375 4.204 -17.517 1.00 94.31 79 ALA A C 1
ATOM 589 O O . ALA A 1 79 ? 0.504 3.147 -16.912 1.00 94.31 79 ALA A O 1
ATOM 590 N N . GLU A 1 80 ? -0.809 4.668 -17.923 1.00 93.88 80 GLU A N 1
ATOM 591 C CA . GLU A 1 80 ? -2.083 3.954 -17.789 1.00 93.88 80 GLU A CA 1
ATOM 592 C C . GLU A 1 80 ? -2.075 2.640 -18.570 1.00 93.88 80 GLU A C 1
ATOM 594 O O . GLU A 1 80 ? -2.254 1.588 -17.966 1.00 93.88 80 GLU A O 1
ATOM 599 N N . GLU A 1 81 ? -1.733 2.674 -19.861 1.00 94.25 81 GLU A N 1
ATOM 600 C CA . GLU A 1 81 ? -1.603 1.462 -20.679 1.00 94.25 81 GLU A CA 1
ATOM 601 C C . GLU A 1 81 ? -0.624 0.465 -20.043 1.00 94.25 81 GLU A C 1
ATOM 603 O O . GLU A 1 81 ? -0.900 -0.729 -19.944 1.00 94.25 81 GLU A O 1
ATOM 608 N N . CYS A 1 82 ? 0.531 0.939 -19.567 1.00 95.06 82 CYS A N 1
ATOM 609 C CA . CYS A 1 82 ? 1.508 0.078 -18.904 1.00 95.06 82 CYS A CA 1
ATOM 610 C C . CYS A 1 82 ? 0.995 -0.479 -17.566 1.00 95.06 82 CYS A C 1
ATOM 612 O O . CYS A 1 82 ? 1.337 -1.602 -17.202 1.00 95.06 82 CYS A O 1
ATOM 614 N N . LEU A 1 83 ? 0.209 0.299 -16.823 1.00 93.25 83 LEU A N 1
ATOM 615 C CA . LEU A 1 83 ? -0.369 -0.107 -15.547 1.00 93.25 83 LEU A CA 1
ATOM 616 C C . LEU A 1 83 ? -1.420 -1.205 -15.751 1.00 93.25 83 LEU A C 1
ATOM 618 O O . LEU A 1 83 ? -1.413 -2.184 -15.010 1.00 93.25 83 LEU A O 1
ATOM 622 N N . GLU A 1 84 ? -2.265 -1.070 -16.774 1.00 92.25 84 GLU A N 1
ATOM 623 C CA . GLU A 1 84 ? -3.235 -2.093 -17.184 1.00 92.25 84 GLU A CA 1
ATOM 624 C C . GLU A 1 84 ? -2.537 -3.400 -17.570 1.00 92.25 84 GLU A C 1
ATOM 626 O O . GLU A 1 84 ? -2.893 -4.453 -17.050 1.00 92.25 84 GLU A O 1
ATOM 631 N N . HIS A 1 85 ? -1.463 -3.335 -18.366 1.00 93.69 85 HIS A N 1
ATOM 632 C CA . HIS A 1 85 ? -0.675 -4.528 -18.702 1.00 93.69 85 HIS A CA 1
ATOM 633 C C . HIS A 1 85 ? -0.099 -5.223 -17.462 1.00 93.69 85 HIS A C 1
ATOM 635 O O . HIS A 1 85 ? -0.095 -6.449 -17.400 1.00 93.69 85 HIS A O 1
ATOM 641 N N . VAL A 1 86 ? 0.387 -4.468 -16.467 1.00 92.94 86 VAL A N 1
ATOM 642 C CA . VAL A 1 86 ? 0.876 -5.061 -15.211 1.00 92.94 86 VAL A CA 1
ATOM 643 C C . VAL A 1 86 ? -0.274 -5.690 -14.419 1.00 92.94 86 VAL A C 1
ATOM 645 O O . VAL A 1 86 ? -0.089 -6.762 -13.848 1.00 92.94 86 VAL A O 1
ATOM 648 N N . TRP A 1 87 ? -1.456 -5.071 -14.391 1.00 89.06 87 TRP A N 1
ATOM 649 C CA . TRP A 1 87 ? -2.631 -5.629 -13.712 1.00 89.06 87 TRP A CA 1
ATOM 650 C C . TRP A 1 87 ? -3.171 -6.908 -14.355 1.00 89.06 87 TRP A C 1
ATOM 652 O O . TRP A 1 87 ? -3.611 -7.790 -13.622 1.00 89.06 87 TRP A O 1
ATOM 662 N N . ASP A 1 88 ? -3.125 -7.001 -15.682 1.00 91.62 88 ASP A N 1
ATOM 663 C CA . ASP A 1 88 ? -3.613 -8.159 -16.441 1.00 91.62 88 ASP A CA 1
ATOM 664 C C . ASP A 1 88 ? -2.568 -9.284 -16.569 1.00 91.62 88 ASP A C 1
ATOM 666 O O . ASP A 1 88 ? -2.870 -10.362 -17.085 1.00 91.62 88 ASP A O 1
ATOM 670 N N . SER A 1 89 ? -1.336 -9.046 -16.110 1.00 93.56 89 SER A N 1
ATOM 671 C CA . SER A 1 89 ? -0.253 -10.035 -16.099 1.00 93.56 89 SER A CA 1
ATOM 672 C C . SER A 1 89 ? -0.282 -10.948 -14.867 1.00 93.56 89 SER A C 1
ATOM 674 O O . SER A 1 89 ? -0.940 -10.665 -13.866 1.00 93.56 89 SER A O 1
ATOM 676 N N . ASP A 1 90 ? 0.526 -12.010 -14.904 1.00 93.00 90 ASP A N 1
ATOM 677 C CA . ASP A 1 90 ? 0.772 -12.887 -13.751 1.00 93.00 90 ASP A CA 1
ATOM 678 C C . ASP A 1 90 ? 1.814 -12.310 -12.764 1.00 93.00 90 ASP A C 1
ATOM 680 O O . ASP A 1 90 ? 2.197 -12.976 -11.794 1.00 93.00 90 ASP A O 1
ATOM 684 N N . LEU A 1 91 ? 2.280 -11.071 -12.980 1.00 94.31 91 LEU A N 1
ATOM 685 C CA . LEU A 1 91 ? 3.205 -10.395 -12.073 1.00 94.31 91 LEU A CA 1
ATOM 686 C C . LEU A 1 91 ? 2.584 -10.242 -10.679 1.00 94.31 91 LEU A C 1
ATOM 688 O O . LEU A 1 91 ? 1.410 -9.912 -10.508 1.00 94.31 91 LEU A O 1
ATOM 692 N N . GLN A 1 92 ? 3.413 -10.400 -9.647 1.00 93.19 92 GLN A N 1
ATOM 693 C CA . GLN A 1 92 ? 3.008 -10.281 -8.246 1.00 93.19 92 GLN A CA 1
ATOM 694 C C . GLN A 1 92 ? 3.749 -9.122 -7.571 1.00 93.19 92 GLN A C 1
ATOM 696 O O . GLN A 1 92 ? 4.591 -9.331 -6.691 1.00 93.19 92 GLN A O 1
ATOM 701 N N . PRO A 1 93 ? 3.458 -7.870 -7.969 1.00 93.50 93 PRO A N 1
A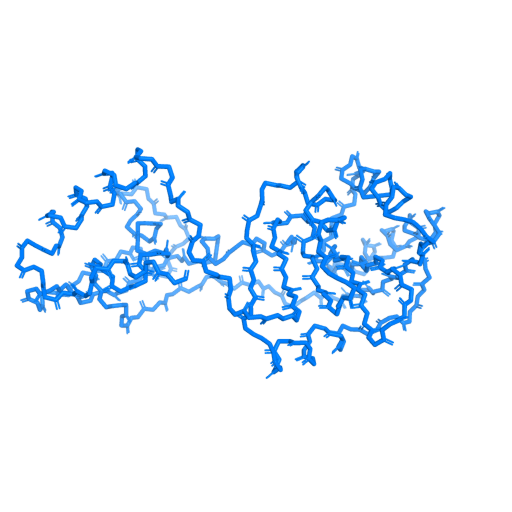TOM 702 C CA . PRO A 1 93 ? 4.181 -6.719 -7.464 1.00 93.50 93 PRO A CA 1
ATOM 703 C C . PRO A 1 93 ? 3.917 -6.491 -5.972 1.00 93.50 93 PRO A C 1
ATOM 705 O O . PRO A 1 93 ? 2.772 -6.393 -5.516 1.00 93.50 93 PRO A O 1
ATOM 708 N N . VAL A 1 94 ? 4.997 -6.309 -5.213 1.00 93.06 94 VAL A N 1
ATOM 709 C CA . VAL A 1 94 ? 4.956 -5.782 -3.843 1.00 93.06 94 VAL A CA 1
ATOM 710 C C . VAL A 1 94 ? 4.942 -4.260 -3.792 1.00 93.06 94 VAL A C 1
ATOM 712 O O . VAL A 1 94 ? 4.398 -3.676 -2.857 1.00 93.06 94 VAL A O 1
ATOM 715 N N . VAL A 1 95 ? 5.445 -3.612 -4.844 1.00 93.12 95 VAL A N 1
ATOM 716 C CA . VAL A 1 95 ? 5.294 -2.174 -5.101 1.00 93.12 95 VAL A CA 1
ATOM 717 C C . VAL A 1 95 ? 4.889 -1.985 -6.565 1.00 93.12 95 VAL A C 1
ATOM 719 O O . VAL A 1 95 ? 5.317 -2.747 -7.420 1.00 93.12 95 VAL A O 1
ATOM 722 N N . LEU A 1 96 ? 4.043 -0.996 -6.822 1.00 94.06 96 LEU A N 1
ATOM 723 C CA . LEU A 1 96 ? 3.378 -0.617 -8.066 1.00 94.06 96 LEU A CA 1
ATOM 724 C C . LEU A 1 96 ? 2.929 0.835 -7.871 1.00 94.06 96 LEU A C 1
ATOM 726 O O . LEU A 1 96 ? 1.765 1.144 -7.604 1.00 94.06 96 LEU A O 1
ATOM 730 N N . ASP A 1 97 ? 3.908 1.722 -7.902 1.00 94.31 97 ASP A N 1
ATOM 731 C CA . ASP A 1 97 ? 3.718 3.136 -7.626 1.00 94.31 97 ASP A CA 1
ATOM 732 C C . ASP A 1 97 ? 3.898 3.943 -8.907 1.00 94.31 97 ASP A C 1
ATOM 734 O O . ASP A 1 97 ? 4.744 3.624 -9.737 1.00 94.31 97 ASP A O 1
ATOM 738 N N . LEU A 1 98 ? 3.131 5.017 -9.046 1.00 94.94 98 LEU A N 1
ATOM 739 C CA . LEU A 1 98 ? 3.366 6.091 -10.000 1.00 94.94 98 LEU A CA 1
ATOM 740 C C . LEU A 1 98 ? 3.777 7.326 -9.218 1.00 94.94 98 LEU A C 1
ATOM 742 O O . LEU A 1 98 ? 3.098 7.702 -8.268 1.00 94.94 98 LEU A O 1
ATOM 746 N N . HIS A 1 99 ? 4.865 7.977 -9.599 1.00 94.44 99 HIS A N 1
ATOM 747 C CA . HIS A 1 99 ? 5.292 9.189 -8.919 1.00 94.44 99 HIS A CA 1
ATOM 748 C C . HIS A 1 99 ? 5.872 10.216 -9.884 1.00 94.44 99 HIS A C 1
ATOM 750 O O . HIS A 1 99 ? 6.394 9.893 -10.955 1.00 94.44 99 HIS A O 1
ATOM 756 N N . ARG A 1 100 ? 5.834 11.468 -9.441 1.00 93.31 100 ARG A N 1
ATOM 757 C CA . ARG A 1 100 ? 6.548 12.596 -10.033 1.00 93.31 100 ARG A CA 1
ATOM 758 C C . ARG A 1 100 ? 7.176 13.376 -8.889 1.00 93.31 100 ARG A C 1
ATOM 760 O O . ARG A 1 100 ? 6.488 13.687 -7.926 1.00 93.31 100 ARG A O 1
ATOM 767 N N . MET A 1 101 ? 8.485 13.607 -8.963 1.00 91.12 101 MET A N 1
ATOM 768 C CA . MET A 1 101 ? 9.262 14.210 -7.875 1.00 91.12 101 MET A CA 1
ATOM 769 C C . MET A 1 101 ? 10.178 15.303 -8.415 1.00 91.12 101 MET A C 1
ATOM 771 O O . MET A 1 101 ? 10.863 15.077 -9.414 1.00 91.12 101 MET A O 1
ATOM 775 N N . ASN A 1 102 ? 10.251 16.439 -7.725 1.00 88.12 102 ASN A N 1
ATOM 776 C CA . ASN A 1 102 ? 11.069 17.606 -8.051 1.00 88.12 102 ASN A CA 1
ATOM 777 C C . ASN A 1 102 ? 10.939 18.061 -9.518 1.00 88.12 102 ASN A C 1
ATOM 779 O O . ASN A 1 102 ? 11.942 18.380 -10.158 1.00 88.12 102 ASN A O 1
ATOM 783 N N . GLY A 1 103 ? 9.726 18.020 -10.081 1.00 86.56 103 GLY A N 1
ATOM 784 C CA . GLY A 1 103 ? 9.483 18.346 -11.496 1.00 86.56 103 GLY A CA 1
ATOM 785 C C . GLY A 1 103 ? 10.135 17.381 -12.501 1.00 86.56 103 GLY A C 1
ATOM 786 O O . GLY A 1 103 ? 10.291 17.717 -13.672 1.00 86.56 103 GLY A O 1
ATOM 787 N N . GLY A 1 104 ? 10.558 16.198 -12.047 1.00 89.94 104 GLY A N 1
ATOM 788 C CA . GLY A 1 104 ? 11.105 15.138 -12.888 1.00 89.94 104 GLY A CA 1
ATOM 789 C C . GLY A 1 104 ? 10.047 14.426 -13.745 1.00 89.94 104 GLY A C 1
ATOM 790 O O . GLY A 1 104 ? 8.864 14.764 -13.697 1.00 89.94 104 GLY A O 1
ATOM 791 N N . PRO A 1 105 ? 10.455 13.408 -14.523 1.00 92.19 105 PRO A N 1
ATOM 792 C CA . PRO A 1 105 ? 9.538 12.659 -15.374 1.00 92.19 105 PRO A CA 1
ATOM 793 C C . PRO A 1 105 ? 8.561 11.815 -14.550 1.00 92.19 105 PRO A C 1
ATOM 795 O O . PRO A 1 105 ? 8.892 11.343 -13.454 1.00 92.19 105 PRO A O 1
ATOM 798 N N . LEU A 1 106 ? 7.388 11.550 -15.127 1.00 94.81 106 LEU A N 1
ATOM 799 C CA . LEU A 1 106 ? 6.461 10.557 -14.601 1.00 94.81 106 LEU A CA 1
ATOM 800 C C . LEU A 1 106 ? 7.150 9.190 -14.593 1.00 94.81 106 LEU A C 1
ATOM 802 O O . LEU A 1 106 ? 7.653 8.725 -15.616 1.00 94.81 106 LEU A O 1
ATOM 806 N N . THR A 1 107 ? 7.202 8.554 -13.427 1.00 95.81 107 THR A N 1
ATOM 807 C CA . THR A 1 107 ? 7.920 7.293 -13.238 1.00 95.81 107 THR A CA 1
ATOM 808 C C . THR A 1 107 ? 7.003 6.269 -12.588 1.00 95.81 107 THR A C 1
ATOM 810 O O . THR A 1 107 ? 6.422 6.537 -11.538 1.00 95.81 107 THR A O 1
ATOM 813 N N . MET A 1 108 ? 6.892 5.090 -13.201 1.00 96.12 108 MET A N 1
ATOM 814 C CA . MET A 1 108 ? 6.300 3.917 -12.565 1.00 96.12 108 MET A CA 1
ATOM 815 C C . MET A 1 108 ? 7.400 3.084 -11.931 1.00 96.12 108 MET A C 1
ATOM 817 O O . MET A 1 108 ? 8.412 2.804 -12.573 1.00 96.12 108 MET A O 1
ATOM 821 N N . VAL A 1 109 ? 7.183 2.665 -10.693 1.00 96.12 109 VAL A N 1
ATOM 822 C CA . VAL A 1 109 ? 8.074 1.788 -9.944 1.00 96.12 109 VAL A CA 1
ATOM 823 C C . VAL A 1 109 ? 7.339 0.500 -9.642 1.00 96.12 109 VAL A C 1
ATOM 825 O O . VAL A 1 109 ? 6.305 0.511 -8.975 1.00 96.12 109 VAL A O 1
ATOM 828 N N . VAL A 1 110 ? 7.909 -0.610 -10.098 1.00 95.75 110 VAL A N 1
ATOM 829 C CA . VAL A 1 110 ? 7.432 -1.952 -9.789 1.00 95.75 110 VAL A CA 1
ATOM 830 C C . VAL A 1 110 ? 8.501 -2.667 -8.986 1.00 95.75 110 VAL A C 1
ATOM 832 O O . VAL A 1 110 ? 9.687 -2.612 -9.307 1.00 95.75 110 VAL A O 1
ATOM 835 N N . SER A 1 111 ? 8.106 -3.302 -7.891 1.00 95.12 111 SER A N 1
ATOM 836 C CA . SER A 1 111 ? 9.012 -4.129 -7.098 1.00 95.12 111 SER A CA 1
ATOM 837 C C . SER A 1 111 ? 8.429 -5.504 -6.883 1.00 95.12 111 SER A C 1
ATOM 839 O O . SER A 1 111 ? 7.223 -5.633 -6.689 1.00 95.12 111 SER A O 1
ATOM 841 N N . VAL A 1 112 ? 9.297 -6.504 -6.862 1.00 95.25 112 VAL A N 1
ATOM 842 C CA . VAL A 1 112 ? 8.961 -7.907 -6.614 1.00 95.25 112 VAL A CA 1
ATOM 843 C C . VAL A 1 112 ? 9.845 -8.433 -5.491 1.00 95.25 112 VAL A C 1
ATOM 845 O O . VAL A 1 112 ? 11.005 -8.037 -5.373 1.00 95.25 112 VAL A O 1
ATOM 848 N N . ALA A 1 113 ? 9.289 -9.289 -4.639 1.00 95.06 113 ALA A N 1
ATOM 849 C CA . ALA A 1 113 ? 9.980 -9.835 -3.478 1.00 95.06 113 ALA A CA 1
ATOM 850 C C . ALA A 1 113 ? 9.495 -11.258 -3.200 1.00 95.06 113 ALA A C 1
ATOM 852 O O . ALA A 1 113 ? 8.296 -11.525 -3.273 1.00 95.06 113 ALA A O 1
ATOM 853 N N . GLY A 1 114 ? 10.414 -12.164 -2.873 1.00 95.44 114 GLY A N 1
ATOM 854 C CA . GLY A 1 114 ? 10.084 -13.570 -2.657 1.00 95.44 114 GLY A CA 1
ATOM 855 C C . GLY A 1 114 ? 11.283 -14.502 -2.833 1.00 95.44 114 GLY A C 1
ATOM 856 O O . GLY A 1 114 ? 12.418 -14.085 -2.581 1.00 95.44 114 GLY A O 1
ATOM 857 N N . PRO A 1 115 ? 11.046 -15.764 -3.236 1.00 96.50 115 PRO A N 1
ATOM 858 C CA . PRO A 1 115 ? 12.100 -16.694 -3.621 1.00 96.50 115 PRO A CA 1
ATOM 859 C C . PRO A 1 115 ? 12.964 -16.136 -4.753 1.00 96.50 115 PRO A C 1
ATOM 861 O O . PRO A 1 115 ? 12.464 -15.491 -5.678 1.00 96.50 115 PRO A O 1
ATOM 864 N N . SER A 1 116 ? 14.264 -16.428 -4.720 1.00 97.44 116 SER A N 1
ATOM 865 C CA . SER A 1 116 ? 15.221 -15.849 -5.682 1.00 97.44 116 SER A CA 1
ATOM 866 C C . SER A 1 116 ? 14.880 -16.158 -7.151 1.00 97.44 116 SER A C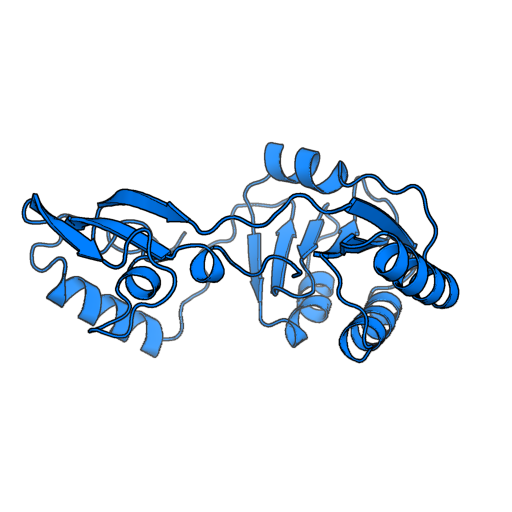 1
ATOM 868 O O . SER A 1 116 ? 15.090 -15.320 -8.032 1.00 97.44 116 SER A O 1
ATOM 870 N N . ALA A 1 117 ? 14.328 -17.347 -7.422 1.00 96.81 117 ALA A N 1
ATOM 871 C CA . ALA A 1 117 ? 13.919 -17.753 -8.767 1.00 96.81 117 ALA A CA 1
ATOM 872 C C . ALA A 1 117 ? 12.731 -16.923 -9.284 1.00 96.81 117 ALA A C 1
ATOM 874 O O . ALA A 1 117 ? 12.775 -16.436 -10.413 1.00 96.81 117 ALA A O 1
ATOM 875 N N . ASP A 1 118 ? 11.725 -16.691 -8.438 1.00 96.38 118 ASP A N 1
ATOM 876 C CA . ASP A 1 118 ? 10.522 -15.928 -8.789 1.00 96.38 118 ASP A CA 1
ATOM 877 C C . ASP A 1 118 ? 10.856 -14.454 -9.022 1.00 96.38 118 ASP A C 1
ATOM 879 O O . ASP A 1 118 ? 10.400 -13.852 -9.993 1.00 96.38 118 ASP A O 1
ATOM 883 N N . VAL A 1 119 ? 11.710 -13.881 -8.167 1.00 96.88 119 VAL A N 1
ATOM 884 C CA . VAL A 1 119 ? 12.206 -12.507 -8.327 1.00 96.88 119 VAL A CA 1
ATOM 885 C C . VAL A 1 119 ? 12.951 -12.351 -9.648 1.00 96.88 119 VAL A C 1
ATOM 887 O O . VAL A 1 119 ? 12.757 -11.350 -10.336 1.00 96.88 119 VAL A O 1
ATOM 890 N N . THR A 1 120 ? 13.769 -13.335 -10.029 1.00 97.31 120 THR A N 1
ATOM 891 C CA . THR A 1 120 ? 14.484 -13.318 -11.314 1.00 97.31 120 THR A CA 1
ATOM 892 C C . THR A 1 120 ? 13.506 -13.365 -12.486 1.00 97.31 120 THR A C 1
ATOM 894 O O . THR A 1 120 ? 13.563 -12.494 -13.351 1.00 97.31 120 THR A O 1
ATOM 897 N N . ALA A 1 121 ? 12.568 -14.317 -12.476 1.00 97.19 121 ALA A N 1
ATOM 898 C CA . ALA A 1 121 ? 11.586 -14.492 -13.543 1.00 97.19 121 ALA A CA 1
ATOM 899 C C . ALA A 1 121 ? 10.717 -13.239 -13.748 1.00 97.19 121 ALA A C 1
ATOM 901 O O . ALA A 1 121 ? 10.641 -12.713 -14.858 1.00 97.19 121 ALA A O 1
ATOM 902 N N . GLN A 1 122 ? 10.139 -12.701 -12.669 1.00 97.00 122 GLN A N 1
ATOM 903 C CA . GLN A 1 122 ? 9.308 -11.496 -12.741 1.00 97.00 122 GLN A CA 1
ATOM 904 C C . GLN A 1 122 ? 10.125 -10.252 -13.121 1.00 97.00 122 GLN A C 1
ATOM 906 O O . GLN A 1 122 ? 9.637 -9.377 -13.832 1.00 97.00 122 GLN A O 1
ATOM 911 N N . SER A 1 123 ? 11.390 -10.162 -12.691 1.00 96.94 123 SER A N 1
ATOM 912 C CA . SER A 1 123 ? 12.277 -9.070 -13.112 1.00 96.94 123 SER A CA 1
ATOM 913 C C . SER A 1 123 ? 12.570 -9.111 -14.609 1.00 96.94 123 SER A C 1
ATOM 915 O O . SER A 1 123 ? 12.694 -8.057 -15.227 1.00 96.94 123 SER A O 1
ATOM 917 N N . ASP A 1 124 ? 12.714 -10.296 -15.200 1.00 96.75 124 ASP A N 1
ATOM 918 C CA . ASP A 1 124 ? 12.971 -10.440 -16.634 1.00 96.75 124 ASP A CA 1
ATOM 919 C C . ASP A 1 124 ? 11.733 -10.097 -17.474 1.00 96.75 124 ASP A C 1
ATOM 921 O O . ASP A 1 124 ? 11.859 -9.413 -18.491 1.00 96.75 124 ASP A O 1
ATOM 925 N N . GLU A 1 125 ? 10.538 -10.457 -17.005 1.00 96.62 125 GLU A N 1
ATOM 926 C CA . GLU A 1 125 ? 9.274 -10.012 -17.603 1.00 96.62 125 GLU A CA 1
ATOM 927 C C . GLU A 1 125 ? 9.118 -8.483 -17.529 1.00 96.62 125 GLU A C 1
ATOM 929 O O . GLU A 1 125 ? 8.848 -7.827 -18.537 1.00 96.62 125 GLU A O 1
ATOM 934 N N . LEU A 1 126 ? 9.414 -7.876 -16.376 1.00 97.12 126 LEU A N 1
ATOM 935 C CA . LEU A 1 126 ? 9.422 -6.418 -16.227 1.00 97.12 126 LEU A CA 1
ATOM 936 C C . LEU A 1 126 ? 10.442 -5.745 -17.161 1.00 97.12 126 LEU A C 1
ATOM 938 O O . LEU A 1 126 ? 10.142 -4.715 -17.769 1.00 97.12 126 LEU A O 1
ATOM 942 N N . LYS A 1 127 ? 11.634 -6.324 -17.346 1.00 96.94 127 LYS A N 1
ATOM 943 C CA . LYS A 1 127 ? 12.612 -5.813 -18.324 1.00 96.94 127 LYS A CA 1
ATOM 944 C C . LYS A 1 127 ? 12.085 -5.899 -19.754 1.00 96.94 127 LYS A C 1
ATOM 946 O O . LYS A 1 127 ? 12.310 -4.966 -20.523 1.00 96.94 127 LYS A O 1
ATOM 951 N N . ALA A 1 128 ? 11.366 -6.965 -20.110 1.00 95.69 128 ALA A N 1
ATOM 952 C CA . ALA A 1 128 ? 10.725 -7.091 -21.420 1.00 95.69 128 ALA A CA 1
ATOM 953 C C . ALA A 1 128 ? 9.648 -6.011 -21.644 1.00 95.69 128 ALA A C 1
ATOM 955 O O . ALA A 1 128 ? 9.506 -5.508 -22.757 1.00 95.69 128 ALA A O 1
ATOM 956 N N . LEU A 1 129 ? 8.970 -5.572 -20.577 1.00 94.75 129 LEU A N 1
ATOM 957 C CA . LEU A 1 129 ? 8.056 -4.420 -20.584 1.00 94.75 129 LEU A CA 1
ATOM 958 C C . LEU A 1 129 ? 8.777 -3.054 -20.582 1.00 94.75 129 LEU A C 1
ATOM 960 O O . LEU A 1 129 ? 8.130 -2.002 -20.618 1.00 94.75 129 LEU A O 1
ATOM 964 N N . GLY A 1 130 ? 10.112 -3.039 -20.570 1.00 96.31 130 GLY A N 1
ATOM 965 C CA . GLY A 1 130 ? 10.940 -1.834 -20.631 1.00 96.31 130 GLY A CA 1
ATOM 966 C C . GLY A 1 130 ? 11.253 -1.203 -19.273 1.00 96.31 130 GLY A C 1
ATOM 967 O O . GLY A 1 130 ? 11.662 -0.042 -19.231 1.00 96.31 130 GLY A O 1
ATOM 968 N N . PHE A 1 131 ? 11.061 -1.923 -18.165 1.00 97.31 131 PHE A N 1
ATOM 969 C CA . PHE A 1 131 ? 11.509 -1.459 -16.854 1.00 97.31 131 PHE A CA 1
ATOM 970 C C . PHE A 1 131 ? 13.023 -1.653 -16.693 1.00 97.31 131 PHE A C 1
ATOM 972 O O . PHE A 1 131 ? 13.573 -2.721 -16.958 1.00 97.31 131 PHE A O 1
ATOM 979 N N . GLY A 1 132 ? 13.708 -0.605 -16.235 1.00 94.50 132 GLY A N 1
ATOM 980 C CA . GLY A 1 132 ? 15.141 -0.616 -15.950 1.00 94.50 132 GLY A CA 1
ATOM 981 C C . GLY A 1 132 ? 15.444 -0.872 -14.467 1.00 94.50 132 GLY A C 1
ATOM 982 O O . GLY A 1 132 ? 14.622 -0.543 -13.610 1.00 94.50 132 GLY A O 1
ATOM 983 N N . PRO A 1 133 ? 16.621 -1.433 -14.136 1.00 89.88 133 PRO A N 1
ATOM 984 C CA . PRO A 1 133 ? 17.041 -1.653 -12.753 1.00 89.88 133 PRO A CA 1
ATOM 985 C C . PRO A 1 133 ? 17.509 -0.355 -12.067 1.00 89.88 133 PRO A C 1
ATOM 987 O O . PRO A 1 133 ? 17.687 0.681 -12.707 1.00 89.88 133 PRO A O 1
ATOM 990 N N . GLY A 1 134 ? 17.801 -0.442 -10.764 1.00 68.44 134 GLY A N 1
ATOM 991 C CA . GLY A 1 134 ? 18.570 0.582 -10.043 1.00 68.44 134 GLY A CA 1
ATOM 992 C C . GLY A 1 134 ? 17.746 1.736 -9.470 1.00 68.44 134 GLY A C 1
ATOM 993 O O . GLY A 1 134 ? 18.294 2.808 -9.218 1.00 68.44 134 GLY A O 1
ATOM 994 N N . VAL A 1 135 ? 16.445 1.531 -9.257 1.00 85.56 135 VAL A N 1
ATOM 995 C CA . VAL A 1 135 ? 15.607 2.481 -8.518 1.00 85.56 135 VAL A CA 1
ATOM 996 C C . VAL A 1 135 ? 15.644 2.164 -7.023 1.00 85.56 135 VAL A C 1
ATOM 998 O O . VAL A 1 135 ? 15.549 1.006 -6.621 1.00 85.56 135 VAL A O 1
ATOM 1001 N N . THR A 1 136 ? 15.775 3.194 -6.191 1.00 87.56 136 THR A N 1
ATOM 1002 C CA . THR A 1 136 ? 15.550 3.091 -4.746 1.00 87.56 136 THR A CA 1
ATOM 1003 C C . THR A 1 136 ? 14.151 3.598 -4.411 1.00 87.56 136 THR A C 1
ATOM 1005 O O . THR A 1 136 ? 13.595 4.450 -5.105 1.00 87.56 136 THR A O 1
ATOM 1008 N N . LEU A 1 137 ? 13.573 3.107 -3.315 1.00 90.00 137 LEU A N 1
ATOM 1009 C CA . LEU A 1 137 ? 12.259 3.555 -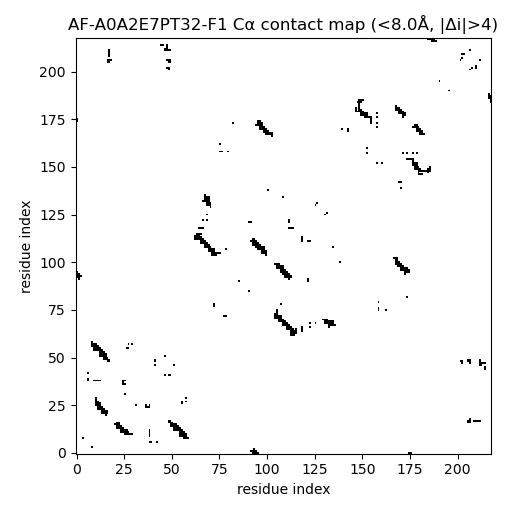2.836 1.00 90.00 137 LEU A CA 1
ATOM 1010 C C . LEU A 1 137 ? 12.334 4.843 -1.989 1.00 90.00 137 LEU A C 1
ATOM 1012 O O . LEU A 1 137 ? 11.383 5.196 -1.293 1.00 90.00 137 LEU A O 1
ATOM 1016 N N . ASP A 1 138 ? 13.451 5.578 -2.055 1.00 89.06 138 ASP A N 1
ATOM 1017 C CA . ASP A 1 138 ? 13.698 6.772 -1.234 1.00 89.06 138 ASP A CA 1
ATOM 1018 C C . ASP A 1 138 ? 12.717 7.914 -1.519 1.00 89.06 138 ASP A C 1
ATOM 1020 O O . ASP A 1 138 ? 12.528 8.788 -0.668 1.00 89.06 138 ASP A O 1
ATOM 1024 N N . TYR A 1 139 ? 12.105 7.930 -2.711 1.00 89.31 139 TYR A N 1
ATOM 1025 C CA . TYR A 1 139 ? 11.093 8.922 -3.073 1.00 89.31 139 TYR A CA 1
ATOM 1026 C C . TYR A 1 139 ? 9.933 8.909 -2.073 1.00 89.31 139 TYR A C 1
ATOM 1028 O O . TYR A 1 139 ? 9.541 9.968 -1.593 1.00 89.31 139 TYR A O 1
ATOM 1036 N N . ASP A 1 140 ? 9.454 7.726 -1.679 1.00 87.50 140 ASP A N 1
ATOM 1037 C CA . ASP A 1 140 ? 8.317 7.578 -0.773 1.00 87.50 140 ASP A CA 1
ATOM 1038 C C . ASP A 1 140 ? 8.660 8.016 0.653 1.00 87.50 140 ASP A C 1
ATOM 1040 O O . ASP A 1 140 ? 7.897 8.751 1.279 1.00 87.50 140 ASP A O 1
ATOM 1044 N N . ALA A 1 141 ? 9.826 7.610 1.164 1.00 85.00 141 ALA A N 1
ATOM 1045 C CA . ALA A 1 141 ? 10.262 7.977 2.510 1.00 85.00 141 ALA A CA 1
ATOM 1046 C C . ALA A 1 141 ? 10.431 9.498 2.649 1.00 85.00 141 ALA A C 1
ATOM 1048 O O . ALA A 1 141 ? 9.940 10.102 3.608 1.00 85.00 141 ALA A O 1
ATOM 1049 N N . LYS A 1 142 ? 11.075 10.132 1.659 1.00 82.31 142 LYS A N 1
ATOM 1050 C CA . LYS A 1 142 ? 11.229 11.593 1.611 1.00 82.31 142 LYS A CA 1
ATOM 1051 C C . LYS A 1 142 ? 9.870 12.278 1.521 1.00 82.31 142 LYS A C 1
ATOM 1053 O O . LYS A 1 142 ? 9.600 13.186 2.306 1.00 82.31 142 LYS A O 1
ATOM 1058 N N . PHE A 1 143 ? 9.007 11.800 0.629 1.00 83.94 143 PHE A N 1
ATOM 1059 C CA . PHE A 1 143 ? 7.682 12.362 0.411 1.00 83.94 143 PHE A CA 1
ATOM 1060 C C . PHE A 1 143 ? 6.807 12.308 1.679 1.00 83.94 143 PHE A C 1
ATOM 1062 O O . PHE A 1 143 ? 6.290 13.337 2.121 1.00 83.94 143 PHE A O 1
ATOM 1069 N N . ARG A 1 144 ? 6.721 11.142 2.333 1.00 80.19 144 ARG A N 1
ATOM 1070 C CA . ARG A 1 144 ? 5.942 10.934 3.570 1.00 80.19 144 ARG A CA 1
ATOM 1071 C C . ARG A 1 144 ? 6.427 11.767 4.749 1.00 80.19 144 ARG A C 1
ATOM 1073 O O . ARG A 1 144 ? 5.628 12.161 5.588 1.00 80.19 144 ARG A O 1
ATOM 1080 N N . SER A 1 145 ? 7.730 12.033 4.837 1.00 79.00 145 SER A N 1
ATOM 1081 C CA . SER A 1 145 ? 8.278 12.852 5.927 1.00 79.00 145 SER A CA 1
ATOM 1082 C C . SER A 1 145 ? 7.847 14.323 5.840 1.00 79.00 145 SER A C 1
ATOM 1084 O O . SER A 1 145 ? 7.720 14.994 6.864 1.00 79.00 145 SER A O 1
ATOM 1086 N N . ARG A 1 146 ? 7.600 14.821 4.622 1.00 78.00 146 ARG A N 1
ATOM 1087 C CA . ARG A 1 146 ? 7.313 16.232 4.330 1.00 78.00 146 ARG A CA 1
ATOM 1088 C C . ARG A 1 146 ? 5.824 16.521 4.143 1.00 78.00 146 ARG A C 1
ATOM 1090 O O . ARG A 1 146 ? 5.401 17.656 4.347 1.00 78.00 146 ARG A O 1
ATOM 1097 N N . THR A 1 147 ? 5.027 15.522 3.774 1.00 72.62 147 THR A N 1
ATOM 1098 C CA . THR A 1 147 ? 3.628 15.706 3.373 1.00 72.62 147 THR A CA 1
ATOM 1099 C C . THR A 1 147 ? 2.721 14.677 4.037 1.00 72.62 147 THR A C 1
ATOM 1101 O O . THR A 1 147 ? 3.089 13.521 4.231 1.00 72.62 147 THR A O 1
ATOM 1104 N N . HIS A 1 148 ? 1.513 15.111 4.391 1.00 72.38 148 HIS A N 1
ATOM 1105 C CA . HIS A 1 148 ? 0.495 14.255 5.011 1.00 72.38 148 HIS A CA 1
ATOM 1106 C C . HIS A 1 148 ? -0.853 14.359 4.285 1.00 72.38 148 HIS A C 1
ATOM 1108 O O . HIS A 1 148 ? -1.879 13.927 4.808 1.00 72.38 148 HIS A O 1
ATOM 1114 N N . THR A 1 149 ? -0.845 14.936 3.084 1.00 82.94 149 THR A N 1
ATOM 1115 C CA . THR A 1 149 ? -2.017 15.113 2.230 1.00 82.94 149 THR A CA 1
ATOM 1116 C C . THR A 1 149 ? -2.181 13.884 1.347 1.00 82.94 149 THR A C 1
ATOM 1118 O O . THR A 1 149 ? -1.218 13.417 0.732 1.00 82.94 149 THR A O 1
ATOM 1121 N N . TRP A 1 150 ? -3.396 13.344 1.293 1.00 86.56 150 TRP A N 1
ATOM 1122 C CA . TRP A 1 150 ? -3.696 12.163 0.498 1.00 86.56 150 TRP A CA 1
ATOM 1123 C C . TRP A 1 150 ? -5.127 12.190 -0.039 1.00 86.56 150 TRP A C 1
ATOM 1125 O O . TRP A 1 150 ? -5.993 12.870 0.494 1.00 86.56 150 TRP A O 1
ATOM 1135 N N . LYS A 1 151 ? -5.379 11.424 -1.095 1.00 86.81 151 LYS A N 1
ATOM 1136 C CA . LYS A 1 151 ? -6.706 11.103 -1.624 1.00 86.81 151 LYS A CA 1
ATOM 1137 C C . LYS A 1 151 ? -6.828 9.594 -1.769 1.00 86.81 151 LYS A C 1
ATOM 1139 O O . LYS A 1 151 ? -5.858 8.924 -2.129 1.00 86.81 151 LYS A O 1
ATOM 1144 N N . SER A 1 152 ? -8.010 9.057 -1.479 1.00 87.06 152 SER A N 1
ATOM 1145 C CA . SER A 1 152 ? -8.344 7.665 -1.777 1.00 87.06 152 SER A CA 1
ATOM 1146 C C . SER A 1 152 ? -9.371 7.642 -2.891 1.00 87.06 152 SER A C 1
ATOM 1148 O O . SER A 1 152 ? -10.440 8.228 -2.773 1.00 87.06 152 SER A O 1
ATOM 1150 N N . VAL A 1 153 ? -9.034 6.962 -3.976 1.00 88.56 153 VAL A N 1
ATOM 1151 C CA . VAL A 1 153 ? -9.876 6.838 -5.159 1.00 88.56 153 VAL A CA 1
ATOM 1152 C C . VAL A 1 153 ? -10.018 5.372 -5.534 1.00 88.56 153 VAL A C 1
ATOM 1154 O O . VAL A 1 153 ? -9.185 4.536 -5.183 1.00 88.56 153 VAL A O 1
ATOM 1157 N N . ALA A 1 154 ? -11.081 5.040 -6.263 1.00 85.38 154 ALA A N 1
ATOM 1158 C CA . ALA A 1 154 ? -11.160 3.731 -6.899 1.00 85.38 154 ALA A CA 1
ATOM 1159 C C . ALA A 1 154 ? -9.955 3.556 -7.848 1.00 85.38 154 ALA A C 1
ATOM 1161 O O . ALA A 1 154 ? -9.619 4.521 -8.538 1.00 85.38 154 ALA A O 1
ATOM 1162 N N . PRO A 1 155 ? -9.332 2.364 -7.941 1.00 81.19 155 PRO A N 1
ATOM 1163 C CA . PRO A 1 155 ? -8.170 2.150 -8.809 1.00 81.19 155 PRO A CA 1
ATOM 1164 C C . PRO A 1 155 ? -8.384 2.612 -10.260 1.00 81.19 155 PRO A C 1
ATOM 1166 O O . PRO A 1 155 ? -7.544 3.323 -10.798 1.00 81.19 155 PRO A O 1
ATOM 1169 N N . GLY A 1 156 ? -9.560 2.350 -10.846 1.00 83.50 156 GLY A N 1
ATOM 1170 C CA . GLY A 1 156 ? -9.912 2.812 -12.200 1.00 83.50 156 GLY A CA 1
ATOM 1171 C C . GLY A 1 156 ? -10.152 4.323 -12.351 1.00 83.50 156 GLY A C 1
ATOM 1172 O O . GLY A 1 156 ? -10.397 4.797 -13.450 1.00 83.50 156 GLY A O 1
ATOM 1173 N N . LYS A 1 157 ? -10.116 5.103 -11.263 1.00 88.19 157 LYS A N 1
ATOM 1174 C CA . LYS A 1 157 ? -10.167 6.578 -11.293 1.00 88.19 157 LYS A CA 1
ATOM 1175 C C . LYS A 1 157 ? -8.804 7.216 -11.035 1.00 88.19 157 LYS A C 1
ATOM 1177 O O . LYS A 1 157 ? -8.713 8.440 -10.969 1.00 88.19 157 LYS A O 1
ATOM 1182 N N . LEU A 1 158 ? -7.755 6.417 -10.846 1.00 91.00 158 LEU A N 1
ATOM 1183 C CA . LEU A 1 158 ? -6.455 6.908 -10.409 1.00 91.00 158 LEU A CA 1
ATOM 1184 C C . LEU A 1 158 ? -5.826 7.857 -11.426 1.00 91.00 158 LEU A C 1
ATOM 1186 O O . LEU A 1 158 ? -5.482 8.976 -11.060 1.00 91.00 158 LEU A O 1
ATOM 1190 N N . ILE A 1 159 ? -5.741 7.448 -12.692 1.00 91.69 159 ILE A N 1
ATOM 1191 C CA . ILE A 1 159 ? -5.111 8.250 -13.748 1.00 91.69 159 ILE A CA 1
ATOM 1192 C C . ILE A 1 159 ? -5.890 9.543 -13.986 1.00 91.69 159 ILE A C 1
ATOM 1194 O O . ILE A 1 159 ? -5.306 10.622 -13.944 1.00 91.69 159 ILE A O 1
ATOM 1198 N N . GLY A 1 160 ? -7.219 9.461 -14.103 1.00 90.94 160 GLY A N 1
ATOM 1199 C CA . GLY A 1 160 ? -8.066 10.650 -14.232 1.00 90.94 160 GLY A CA 1
ATOM 1200 C C . GLY A 1 160 ? -7.975 11.603 -13.033 1.00 90.94 160 GLY A C 1
ATOM 1201 O O . GLY A 1 160 ? -8.131 12.808 -13.195 1.00 90.94 160 GLY A O 1
ATOM 1202 N N . THR A 1 161 ? -7.686 11.091 -11.831 1.00 91.12 161 THR A N 1
ATOM 1203 C CA . THR A 1 161 ? -7.441 11.938 -10.652 1.00 91.12 161 THR A CA 1
ATOM 1204 C C . THR A 1 161 ? -6.064 12.593 -10.714 1.00 91.12 161 THR A C 1
ATOM 1206 O O . THR A 1 161 ? -5.946 13.762 -10.359 1.00 91.12 161 THR A O 1
ATOM 1209 N N . LEU A 1 162 ? -5.035 11.867 -11.167 1.00 92.12 162 LEU A N 1
ATOM 1210 C CA . LEU A 1 162 ? -3.683 12.401 -11.352 1.00 92.12 162 LEU A CA 1
ATOM 1211 C C . LEU A 1 162 ? -3.637 13.518 -12.397 1.00 92.12 162 LEU A C 1
ATOM 1213 O O . LEU A 1 162 ? -2.940 14.502 -12.180 1.00 92.12 162 LEU A O 1
ATOM 1217 N N . ASP A 1 163 ? -4.409 13.398 -13.477 1.00 91.06 163 ASP A N 1
ATOM 1218 C CA . ASP A 1 163 ? -4.516 14.420 -14.530 1.00 91.06 163 ASP A CA 1
ATOM 1219 C C . ASP A 1 163 ? -5.105 15.747 -14.015 1.00 91.06 163 ASP A C 1
ATOM 1221 O O . ASP A 1 163 ? -4.793 16.827 -14.505 1.00 91.06 163 ASP A O 1
ATOM 1225 N N . GLN A 1 164 ? -5.933 15.675 -12.969 1.00 90.06 164 GLN A N 1
ATOM 1226 C CA . GLN A 1 164 ? -6.540 16.840 -12.321 1.00 90.06 164 GLN A CA 1
ATOM 1227 C C . GLN A 1 164 ? -5.691 17.410 -11.181 1.00 90.06 164 GLN A C 1
ATOM 1229 O O . GLN A 1 164 ? -6.064 18.432 -10.594 1.00 90.06 164 GLN A O 1
ATOM 1234 N N . LEU A 1 165 ? -4.591 16.748 -10.805 1.00 87.00 165 LEU A N 1
ATOM 1235 C CA . LEU A 1 165 ? -3.706 17.287 -9.784 1.00 87.00 165 LEU A CA 1
ATOM 1236 C C . LEU A 1 165 ? -2.929 18.484 -10.340 1.00 87.00 165 LEU A C 1
ATOM 1238 O O . LEU A 1 165 ? -2.542 18.491 -11.508 1.00 87.00 165 LEU A O 1
ATOM 1242 N N . PRO A 1 166 ? -2.653 19.497 -9.501 1.00 83.69 166 PRO A N 1
ATOM 1243 C CA . PRO A 1 166 ? -1.704 20.531 -9.874 1.00 83.69 166 PRO A CA 1
ATOM 1244 C C . PRO A 1 166 ? -0.333 19.908 -10.181 1.00 83.69 166 PRO A C 1
ATOM 1246 O O . PRO A 1 166 ? -0.022 18.795 -9.752 1.00 83.69 166 PRO A O 1
ATOM 1249 N N . GLU A 1 167 ? 0.505 20.646 -10.907 1.00 84.31 167 GLU A N 1
ATOM 1250 C CA . GLU A 1 167 ? 1.896 20.273 -11.184 1.00 84.31 167 GLU A CA 1
ATOM 1251 C C . GLU A 1 167 ? 2.731 20.295 -9.893 1.00 84.31 167 GLU A C 1
ATOM 1253 O O . GLU A 1 167 ? 3.470 21.237 -9.609 1.00 84.31 167 GLU A O 1
ATOM 1258 N N . THR A 1 168 ? 2.558 19.260 -9.074 1.00 89.12 168 THR A N 1
ATOM 1259 C CA . THR A 1 168 ? 3.212 19.068 -7.784 1.00 89.12 168 THR A CA 1
ATOM 1260 C C . THR A 1 168 ? 3.785 17.664 -7.671 1.00 89.12 168 THR A C 1
ATOM 1262 O O . THR A 1 168 ? 3.502 16.767 -8.478 1.00 89.12 168 THR A O 1
ATOM 1265 N N . ASP A 1 169 ? 4.631 17.486 -6.659 1.00 92.19 169 ASP A N 1
ATOM 1266 C CA . ASP A 1 169 ? 5.160 16.179 -6.316 1.00 92.19 169 ASP A CA 1
ATOM 1267 C C . ASP A 1 169 ? 4.035 15.280 -5.806 1.00 92.19 169 ASP A C 1
ATOM 1269 O O . ASP A 1 169 ? 3.210 15.690 -4.982 1.00 92.19 169 ASP A O 1
ATOM 1273 N N . PHE A 1 170 ? 4.020 14.038 -6.280 1.00 93.50 170 PHE A N 1
ATOM 1274 C CA . PHE A 1 170 ? 3.054 13.043 -5.844 1.00 93.50 170 PHE A CA 1
ATOM 1275 C C . PHE A 1 170 ? 3.637 11.635 -5.859 1.00 93.50 170 PHE A C 1
ATOM 1277 O O . PHE A 1 170 ? 4.536 11.313 -6.637 1.00 93.50 170 PHE A O 1
ATOM 1284 N N . VAL A 1 171 ? 3.044 10.779 -5.031 1.00 94.38 171 VAL A N 1
ATOM 1285 C CA . VAL A 1 171 ? 3.227 9.329 -5.024 1.00 94.38 171 VAL A CA 1
ATOM 1286 C C . VAL A 1 171 ? 1.848 8.674 -5.002 1.00 94.38 171 VAL A C 1
ATOM 1288 O O . VAL A 1 171 ? 1.127 8.721 -4.004 1.00 94.38 171 VAL A O 1
ATOM 1291 N N . ALA A 1 172 ? 1.478 8.041 -6.105 1.00 93.62 172 ALA A N 1
ATOM 1292 C CA . ALA A 1 172 ? 0.263 7.263 -6.267 1.00 93.62 172 ALA A CA 1
ATOM 1293 C C . ALA A 1 172 ? 0.560 5.769 -6.144 1.00 93.62 172 ALA A C 1
ATOM 1295 O O . ALA A 1 172 ? 1.276 5.187 -6.950 1.00 93.62 172 ALA A O 1
ATOM 1296 N N . ARG A 1 173 ? -0.031 5.131 -5.139 1.00 91.62 173 ARG A N 1
ATOM 1297 C CA . ARG A 1 173 ? 0.009 3.687 -4.911 1.00 91.62 173 ARG A CA 1
ATOM 1298 C C . ARG A 1 173 ? -1.031 3.023 -5.815 1.00 91.62 173 ARG A C 1
ATOM 1300 O O . ARG A 1 173 ? -2.181 2.837 -5.400 1.00 91.62 173 ARG A O 1
ATOM 1307 N N . ALA A 1 174 ? -0.643 2.677 -7.038 1.00 88.69 174 ALA A N 1
ATOM 1308 C CA . ALA A 1 174 ? -1.585 2.426 -8.124 1.00 88.69 174 ALA A CA 1
ATOM 1309 C C . ALA A 1 174 ? -2.548 1.253 -7.867 1.00 88.69 174 ALA A C 1
ATOM 1311 O O . ALA A 1 174 ? -3.759 1.412 -7.963 1.00 88.69 174 ALA A O 1
ATOM 1312 N N . GLY A 1 175 ? -2.066 0.111 -7.389 1.00 77.19 175 GLY A N 1
ATOM 1313 C CA . GLY A 1 175 ? -2.933 -1.020 -7.021 1.00 77.19 175 GLY A CA 1
ATOM 1314 C C . GLY A 1 175 ? -3.778 -0.889 -5.734 1.00 77.19 175 GLY A C 1
ATOM 1315 O O . GLY A 1 175 ? -4.480 -1.835 -5.400 1.00 77.19 175 GLY A O 1
ATOM 1316 N N . ASN A 1 176 ? -3.705 0.212 -4.974 1.00 82.31 176 ASN A N 1
ATOM 1317 C CA . ASN A 1 176 ? -4.499 0.422 -3.750 1.00 82.31 176 ASN A CA 1
ATOM 1318 C C . ASN A 1 176 ? -5.335 1.715 -3.821 1.00 82.31 176 ASN A C 1
ATOM 1320 O O . ASN A 1 176 ? -6.098 1.985 -2.895 1.00 82.31 176 ASN A O 1
ATOM 1324 N N . GLY A 1 177 ? -5.178 2.524 -4.876 1.00 87.31 177 GLY A N 1
ATOM 1325 C CA . GLY A 1 177 ? -5.958 3.745 -5.076 1.00 87.31 177 GLY A CA 1
ATOM 1326 C C . GLY A 1 177 ? -5.633 4.881 -4.100 1.00 87.31 177 GLY A C 1
ATOM 1327 O O . GLY A 1 177 ? -6.476 5.741 -3.867 1.00 87.31 177 GLY A O 1
ATOM 1328 N N . LEU A 1 178 ? -4.444 4.887 -3.490 1.00 88.62 178 LEU A N 1
ATOM 1329 C CA . LEU A 1 178 ? -4.011 5.971 -2.602 1.00 88.62 178 LEU A CA 1
ATOM 1330 C C . LEU A 1 178 ? -3.072 6.907 -3.344 1.00 88.62 178 LEU A C 1
ATOM 1332 O O . LEU A 1 178 ? -2.080 6.457 -3.905 1.00 88.62 178 LEU A O 1
ATOM 1336 N N . ILE A 1 179 ? -3.352 8.201 -3.296 1.00 91.44 179 ILE A N 1
ATOM 1337 C CA . ILE A 1 179 ? -2.527 9.230 -3.919 1.00 91.44 179 ILE A CA 1
ATOM 1338 C C . ILE A 1 179 ? -2.085 10.187 -2.833 1.00 91.44 179 ILE A C 1
ATOM 1340 O O . ILE A 1 179 ? -2.920 10.848 -2.228 1.00 91.44 179 ILE A O 1
ATOM 1344 N N . TYR A 1 180 ? -0.787 10.273 -2.592 1.00 90.88 180 TYR A N 1
ATOM 1345 C CA . TYR A 1 180 ? -0.210 11.311 -1.758 1.00 90.88 180 TYR A CA 1
ATOM 1346 C C . TYR A 1 180 ? 0.353 12.412 -2.654 1.00 90.88 180 TYR A C 1
ATOM 1348 O O . TYR A 1 180 ? 0.975 12.099 -3.665 1.00 90.88 180 TYR A O 1
ATOM 1356 N N . PHE A 1 181 ? 0.129 13.681 -2.322 1.00 90.75 181 PHE A N 1
ATOM 1357 C CA . PHE A 1 181 ? 0.555 14.810 -3.158 1.00 90.75 181 PHE A CA 1
ATOM 1358 C C . PHE A 1 181 ? 0.855 16.050 -2.312 1.00 90.75 181 PHE A C 1
ATOM 1360 O O . PHE A 1 181 ? 0.341 16.198 -1.203 1.00 90.75 181 PHE A O 1
ATOM 1367 N N . GLU A 1 182 ? 1.726 16.926 -2.807 1.00 86.62 182 GLU A N 1
ATOM 1368 C CA . GLU A 1 182 ? 1.967 18.220 -2.173 1.00 86.62 182 GLU A CA 1
ATOM 1369 C C . GLU A 1 182 ? 0.778 19.154 -2.394 1.00 86.62 182 GLU A C 1
ATOM 1371 O O . GLU A 1 182 ? 0.376 19.421 -3.527 1.00 86.62 182 GLU A O 1
ATOM 1376 N N . GLY A 1 183 ? 0.224 19.659 -1.294 1.00 76.88 183 GLY A N 1
ATOM 1377 C CA . GLY A 1 183 ? -0.910 20.572 -1.299 1.00 76.88 183 GLY A CA 1
ATOM 1378 C C . GLY A 1 183 ? -1.461 20.796 0.102 1.00 76.88 183 GLY A C 1
ATOM 1379 O O . GLY A 1 183 ? -1.000 20.183 1.073 1.00 76.88 183 GLY A O 1
ATOM 1380 N N . GLU A 1 184 ? -2.465 21.667 0.202 1.00 65.62 184 GLU A N 1
ATOM 1381 C CA . GLU A 1 184 ? -3.258 21.775 1.426 1.00 65.62 184 GLU A CA 1
ATOM 1382 C C . GLU A 1 184 ? -3.859 20.407 1.781 1.00 65.62 184 GLU A C 1
ATOM 1384 O O . GLU A 1 184 ? -4.143 19.621 0.870 1.00 65.62 184 GLU A O 1
ATOM 1389 N N . PRO A 1 185 ? -4.023 20.093 3.082 1.00 61.50 185 PRO A N 1
ATOM 1390 C CA . PRO A 1 185 ? -4.681 18.865 3.501 1.00 61.50 185 PRO A CA 1
ATOM 1391 C C . PRO A 1 185 ? -5.981 18.718 2.720 1.00 61.50 185 PRO A C 1
ATOM 1393 O O . PRO A 1 185 ? -6.721 19.690 2.571 1.00 61.50 185 PRO A O 1
ATOM 1396 N N . SER A 1 186 ? -6.218 17.523 2.188 1.00 56.94 186 SER A N 1
ATOM 1397 C CA . SER A 1 186 ? -7.438 17.195 1.468 1.00 56.94 186 SER A CA 1
ATOM 1398 C C . SER A 1 186 ? -8.617 17.568 2.353 1.00 56.94 186 SER A C 1
ATOM 1400 O O . SER A 1 186 ? -8.861 16.867 3.321 1.00 56.94 186 SER A O 1
ATOM 1402 N N . GLY A 1 187 ? -9.307 18.669 2.054 1.00 53.53 187 GLY A N 1
ATOM 1403 C CA . GLY A 1 187 ? -10.567 18.976 2.712 1.00 53.53 187 GLY A CA 1
ATOM 1404 C C . GLY A 1 187 ? -11.520 17.806 2.505 1.00 53.53 187 GLY A C 1
ATOM 1405 O O . GLY A 1 187 ? -11.537 17.195 1.436 1.00 53.53 187 GLY A O 1
ATOM 1406 N N . ASP A 1 188 ? -12.260 17.483 3.551 1.00 53.56 188 ASP A N 1
ATOM 1407 C CA . ASP A 1 188 ? -13.107 16.307 3.661 1.00 53.56 188 ASP A CA 1
ATOM 1408 C C . ASP A 1 188 ? -13.973 16.118 2.420 1.00 53.56 188 ASP A C 1
ATOM 1410 O O . ASP A 1 188 ? -14.871 16.915 2.132 1.00 53.56 188 ASP A O 1
ATOM 1414 N N . GLU A 1 189 ? -13.739 15.021 1.704 1.00 57.34 189 GLU A N 1
ATOM 1415 C CA . GLU A 1 189 ? -14.698 14.576 0.709 1.00 57.34 189 GLU A CA 1
ATOM 1416 C C . GLU A 1 189 ? -16.020 14.257 1.413 1.00 57.34 189 GLU A C 1
ATOM 1418 O O . GLU A 1 189 ? -16.074 13.570 2.442 1.00 57.34 189 GLU A O 1
ATOM 1423 N N . GLU A 1 190 ? -17.107 14.789 0.860 1.00 58.22 190 GLU A N 1
ATOM 1424 C CA . GLU A 1 190 ? -18.443 14.540 1.371 1.00 58.22 190 GLU A CA 1
ATOM 1425 C C . GLU A 1 190 ? -18.761 13.050 1.214 1.00 58.22 190 GLU A C 1
ATOM 1427 O O . GLU A 1 190 ? -18.928 12.533 0.108 1.00 58.22 190 GLU A O 1
ATOM 1432 N N . LYS A 1 191 ? -18.778 12.333 2.344 1.00 63.88 191 LYS A N 1
ATOM 1433 C CA . LYS A 1 191 ? -19.063 10.898 2.357 1.00 63.88 191 LYS A CA 1
ATOM 1434 C C . LYS A 1 191 ? -20.442 10.631 1.743 1.00 63.88 191 LYS A C 1
ATOM 1436 O O . LYS A 1 191 ? -21.381 11.374 2.040 1.00 63.88 191 LYS A O 1
ATOM 1441 N N . PRO A 1 192 ? -20.605 9.533 0.981 1.00 73.88 192 PRO A N 1
ATOM 1442 C CA . PRO A 1 192 ? -21.920 9.057 0.571 1.00 73.88 192 PRO A CA 1
ATOM 1443 C C . PRO A 1 192 ? -22.879 8.981 1.765 1.00 73.88 192 PRO A C 1
ATOM 1445 O O . PRO A 1 192 ? -22.496 8.497 2.833 1.00 73.88 192 PRO A O 1
ATOM 1448 N N . ALA A 1 193 ? -24.122 9.434 1.582 1.00 76.00 193 ALA A N 1
ATOM 1449 C CA . ALA A 1 193 ? -25.110 9.534 2.661 1.00 76.00 193 ALA A CA 1
ATOM 1450 C C . ALA A 1 193 ? -25.304 8.207 3.422 1.00 76.00 193 ALA A C 1
ATOM 1452 O O . ALA A 1 193 ? -25.335 8.194 4.648 1.00 76.00 193 ALA A O 1
ATOM 1453 N N . GLU A 1 194 ? -25.318 7.082 2.706 1.00 79.00 194 GLU A N 1
ATOM 1454 C CA . GLU A 1 194 ? -25.457 5.736 3.282 1.00 79.00 194 GLU A CA 1
ATOM 1455 C C . GLU A 1 194 ? -24.322 5.376 4.257 1.00 79.00 194 GLU A C 1
ATOM 1457 O O . GLU A 1 194 ? -24.550 4.753 5.296 1.00 79.00 194 GLU A O 1
ATOM 1462 N N . LEU A 1 195 ? -23.086 5.789 3.947 1.00 74.62 195 LEU A N 1
ATOM 1463 C CA . LEU A 1 195 ? -21.937 5.571 4.827 1.00 74.62 195 LEU A CA 1
ATOM 1464 C C . LEU A 1 195 ? -22.035 6.449 6.075 1.00 74.62 195 LEU A C 1
ATOM 1466 O O . LEU A 1 195 ? -21.731 5.977 7.169 1.00 74.62 195 LEU A O 1
ATOM 1470 N N . ALA A 1 196 ? -22.502 7.690 5.927 1.00 78.06 196 ALA A N 1
ATOM 1471 C CA . ALA A 1 196 ? -22.730 8.581 7.059 1.00 78.06 196 ALA A CA 1
ATOM 1472 C C . ALA A 1 196 ? -23.821 8.036 8.005 1.00 78.06 196 ALA A C 1
ATOM 1474 O O . ALA A 1 196 ? -23.636 8.043 9.222 1.00 78.06 196 ALA A O 1
ATOM 1475 N N . GLU A 1 197 ? -24.918 7.498 7.464 1.00 84.31 197 GLU A N 1
ATOM 1476 C CA . GLU A 1 197 ? -25.980 6.855 8.251 1.00 84.31 197 GLU A CA 1
ATOM 1477 C C . GLU A 1 197 ? -25.483 5.607 8.991 1.00 84.31 197 GLU A C 1
ATOM 1479 O O . GLU A 1 197 ? -25.777 5.417 10.176 1.00 84.31 197 GLU A O 1
ATOM 1484 N N . LEU A 1 198 ? -24.706 4.753 8.315 1.00 84.62 198 LEU A N 1
ATOM 1485 C CA . LEU A 1 198 ? -24.106 3.574 8.935 1.00 84.62 198 LEU A CA 1
ATOM 1486 C C . LEU A 1 198 ? -23.171 3.965 10.086 1.00 84.62 198 LEU A C 1
ATOM 1488 O O . LEU A 1 198 ? -23.262 3.394 11.172 1.00 84.62 198 LEU A O 1
ATOM 1492 N N . GLU A 1 199 ? -22.300 4.951 9.871 1.00 79.25 199 GLU A N 1
ATOM 1493 C CA . GLU A 1 199 ? -21.392 5.465 10.900 1.00 79.25 199 GLU A CA 1
ATOM 1494 C C . GLU A 1 199 ? -22.156 6.031 12.098 1.00 79.25 199 GLU A C 1
ATOM 1496 O O . GLU A 1 199 ? -21.790 5.762 13.243 1.00 79.25 199 GLU A O 1
ATOM 1501 N N . GLN A 1 200 ? -23.248 6.759 11.856 1.00 83.81 200 GLN A N 1
ATOM 1502 C CA . GLN A 1 200 ? -24.078 7.311 12.920 1.00 83.81 200 GLN A CA 1
ATOM 1503 C C . GLN A 1 200 ? -24.755 6.210 13.745 1.00 83.81 200 GLN A C 1
ATOM 1505 O O . GLN A 1 200 ? -24.747 6.282 14.973 1.00 83.81 200 GLN A O 1
ATOM 1510 N N . ARG A 1 201 ? -25.282 5.164 13.097 1.00 88.50 201 ARG A N 1
ATOM 1511 C CA . ARG A 1 201 ? -25.866 3.998 13.784 1.00 88.50 201 ARG A CA 1
ATOM 1512 C C . ARG A 1 201 ? -24.831 3.253 14.622 1.00 88.50 201 ARG A C 1
ATOM 1514 O O . ARG A 1 201 ? -25.102 2.915 15.769 1.00 88.50 201 ARG A O 1
ATOM 1521 N N . LEU A 1 202 ? -23.636 3.029 14.075 1.00 87.25 202 LEU A N 1
ATOM 1522 C CA . LEU A 1 202 ? -22.535 2.411 14.816 1.00 87.25 202 LEU A CA 1
ATOM 1523 C C . LEU A 1 202 ? -22.119 3.280 16.008 1.00 87.25 202 LEU A C 1
ATOM 1525 O O . LEU A 1 202 ? -21.937 2.766 17.107 1.00 87.25 202 LEU A O 1
ATOM 1529 N N . LYS A 1 203 ? -22.026 4.601 15.832 1.00 85.25 203 LYS A N 1
ATOM 1530 C CA . LYS A 1 203 ? -21.702 5.514 16.933 1.00 85.25 203 LYS A CA 1
ATOM 1531 C C . LYS A 1 203 ? -22.779 5.504 18.018 1.00 85.25 203 LYS A C 1
ATOM 1533 O O . LYS A 1 203 ? -22.430 5.506 19.186 1.00 85.25 203 LYS A O 1
ATOM 1538 N N . GLN A 1 204 ? -24.061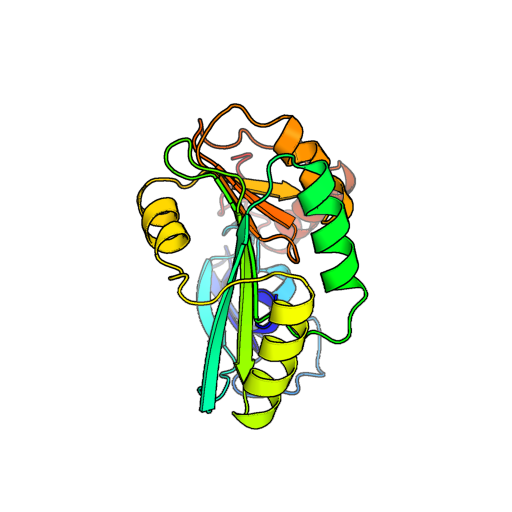 5.427 17.669 1.00 87.00 204 GLN A N 1
ATOM 1539 C CA . GLN A 1 204 ? -25.138 5.302 18.660 1.00 87.00 204 GLN A CA 1
ATOM 1540 C C . GLN A 1 204 ? -25.049 3.998 19.463 1.00 87.00 204 GLN A C 1
ATOM 1542 O O . GLN A 1 204 ? -25.261 4.016 20.671 1.00 87.00 204 GLN A O 1
ATOM 1547 N N . GLU A 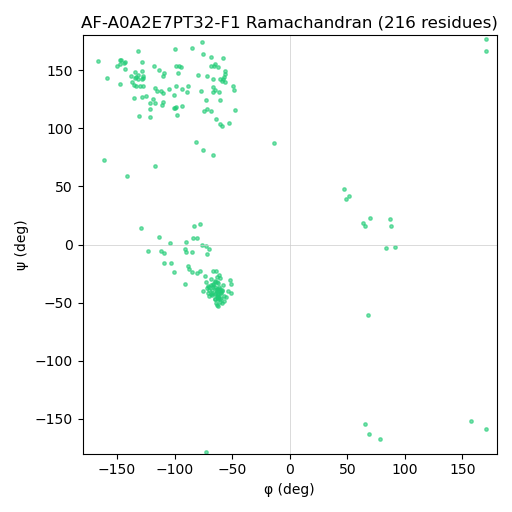1 205 ? -24.707 2.887 18.810 1.00 87.06 205 GLU A N 1
ATOM 1548 C CA . GLU A 1 205 ? -24.586 1.581 19.466 1.00 87.06 205 GLU A CA 1
ATOM 1549 C C . GLU A 1 205 ? -23.348 1.500 20.382 1.00 87.06 205 GLU A C 1
ATOM 1551 O O . GLU A 1 205 ? -23.419 0.966 21.489 1.00 87.06 205 GLU A O 1
ATOM 1556 N N . PHE A 1 206 ? -22.204 2.035 19.936 1.00 84.56 206 PHE A N 1
ATOM 1557 C CA . PHE A 1 206 ? -20.910 1.868 20.614 1.00 84.56 206 PHE A CA 1
ATOM 1558 C C . PHE A 1 206 ? -20.438 3.095 21.418 1.00 84.56 206 PHE A C 1
ATOM 1560 O O . PHE A 1 206 ? -19.553 2.952 22.259 1.00 84.56 206 PHE A O 1
ATOM 1567 N N . ASP A 1 207 ? -21.023 4.276 21.204 1.00 87.44 207 ASP A N 1
ATOM 1568 C CA . ASP A 1 207 ? -20.773 5.542 21.916 1.00 87.44 207 ASP A CA 1
ATOM 1569 C C . ASP A 1 207 ? -22.078 6.339 22.150 1.00 87.44 207 ASP A C 1
ATOM 1571 O O . ASP A 1 207 ? -22.202 7.487 21.709 1.00 87.44 207 ASP A O 1
ATOM 1575 N N . PRO A 1 208 ? -23.075 5.766 22.857 1.00 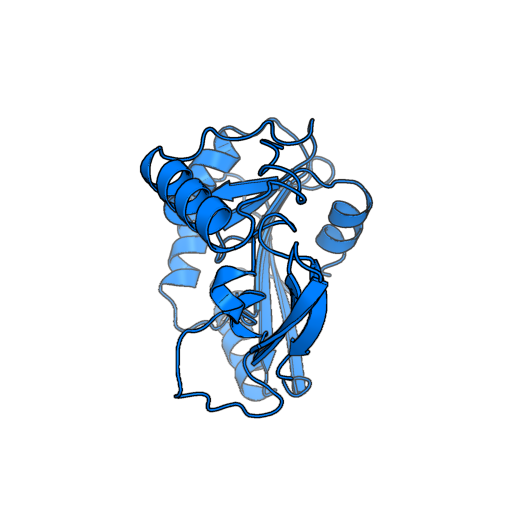87.12 208 PRO A N 1
ATOM 1576 C CA . PRO A 1 208 ? -24.392 6.392 23.037 1.00 87.12 208 PRO A CA 1
ATOM 1577 C C . PRO A 1 208 ? -24.333 7.738 23.776 1.00 87.12 208 PRO A C 1
ATOM 1579 O O . PRO A 1 208 ? -25.188 8.600 23.582 1.00 87.12 208 PRO A O 1
ATOM 1582 N N . GLU A 1 209 ? -23.313 7.936 24.612 1.00 89.25 209 GLU A N 1
ATOM 1583 C CA . GLU A 1 209 ? -23.099 9.163 25.386 1.00 89.25 209 GLU A CA 1
ATOM 1584 C C . GLU A 1 209 ? -22.236 10.205 24.645 1.00 89.25 209 GLU A C 1
ATOM 1586 O O . GLU A 1 209 ? -21.966 11.266 25.202 1.00 89.25 209 GLU A O 1
ATOM 1591 N N . ASN A 1 210 ? -21.814 9.936 23.400 1.00 87.12 210 ASN A N 1
ATOM 1592 C CA . ASN A 1 210 ? -20.956 10.811 22.587 1.00 87.12 210 ASN A CA 1
ATOM 1593 C C . ASN A 1 210 ? -19.674 11.272 23.308 1.00 87.12 210 ASN A C 1
ATOM 1595 O O . ASN A 1 210 ? -19.272 12.434 23.209 1.00 87.12 210 ASN A O 1
ATOM 1599 N N . LYS A 1 211 ? -19.016 10.370 24.045 1.00 87.38 211 LYS A N 1
ATOM 1600 C CA . LYS A 1 211 ? -17.758 10.686 24.744 1.00 87.38 211 LYS A CA 1
ATOM 1601 C C . LYS A 1 211 ? -16.589 10.802 23.778 1.00 87.38 211 LYS A C 1
ATOM 1603 O O . LYS A 1 211 ? -15.610 11.484 24.075 1.00 87.38 211 LYS A O 1
ATOM 1608 N N . LEU A 1 212 ? -16.668 10.114 22.642 1.00 85.19 212 LEU A N 1
ATOM 1609 C CA . LEU A 1 212 ? -15.642 10.147 21.613 1.00 85.19 212 LEU A CA 1
ATOM 1610 C C . LEU A 1 212 ? -15.977 11.196 20.554 1.00 85.19 212 LEU A C 1
ATOM 1612 O O . LEU A 1 212 ? -17.155 11.479 20.305 1.00 85.19 212 LEU A O 1
ATOM 1616 N N . PRO A 1 213 ? -14.961 11.765 19.881 1.00 81.00 213 PRO A N 1
ATOM 1617 C CA . PRO A 1 213 ? -15.198 12.739 18.827 1.00 81.00 213 PRO A CA 1
ATOM 1618 C C . PRO A 1 213 ? -16.109 12.161 17.736 1.00 81.00 213 PRO A C 1
ATOM 1620 O O . PRO A 1 213 ? -16.128 10.955 17.463 1.00 81.00 213 PRO A O 1
ATOM 1623 N N . THR A 1 214 ? -16.892 13.029 17.103 1.00 71.44 214 THR A N 1
ATOM 1624 C CA . THR A 1 214 ? -17.502 12.708 15.811 1.00 71.44 214 THR A CA 1
ATOM 1625 C C . THR A 1 214 ? -16.397 12.549 14.775 1.00 71.44 214 THR A C 1
ATOM 1627 O O . THR A 1 214 ? -15.299 13.087 14.950 1.00 71.44 214 THR A O 1
ATOM 1630 N N . LEU A 1 215 ? -16.664 11.792 13.706 1.00 63.41 215 LEU A N 1
ATOM 1631 C CA . LEU A 1 215 ? -15.743 11.719 12.579 1.00 63.41 215 LEU A CA 1
ATOM 1632 C C . LEU A 1 215 ? -15.590 13.147 12.071 1.00 63.41 215 LEU A C 1
ATOM 1634 O O . LEU A 1 215 ? -16.492 13.686 11.429 1.00 63.41 215 LEU A O 1
ATOM 1638 N N . ARG A 1 216 ? -14.470 13.790 12.420 1.00 50.81 216 ARG A N 1
ATOM 1639 C CA . ARG A 1 216 ? -14.045 14.982 11.714 1.00 50.81 216 ARG A CA 1
ATOM 1640 C C . ARG A 1 216 ? -13.846 14.499 10.291 1.00 50.81 216 ARG A C 1
ATOM 1642 O O . ARG A 1 216 ? -12.912 13.761 10.007 1.00 50.81 216 ARG A O 1
ATOM 1649 N N . ARG A 1 217 ? -14.815 14.847 9.455 1.00 48.25 217 ARG A N 1
ATOM 1650 C CA . ARG A 1 21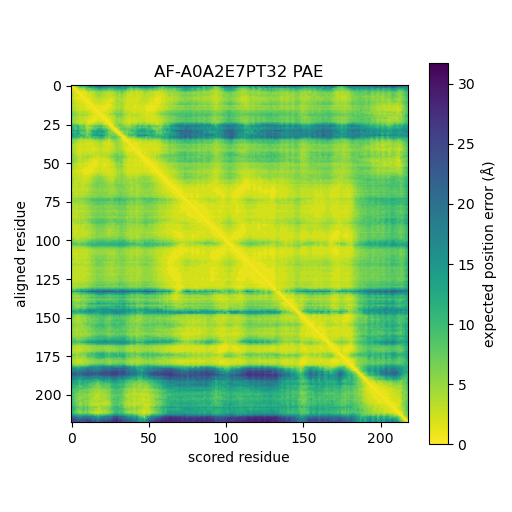7 ? -14.590 15.706 8.308 1.00 48.25 217 ARG A CA 1
ATOM 1651 C C . ARG A 1 217 ? -13.190 16.361 8.472 1.00 48.25 217 ARG A C 1
ATOM 1653 O O . ARG A 1 217 ? -13.035 17.321 9.231 1.00 48.25 217 ARG A O 1
ATOM 1660 N N . ARG A 1 218 ? -12.161 15.656 7.987 1.00 42.59 218 ARG A N 1
ATOM 1661 C CA . ARG A 1 218 ? -10.789 16.137 7.825 1.00 42.59 218 ARG A CA 1
ATOM 1662 C C . ARG A 1 218 ? -10.304 15.801 6.433 1.00 42.59 218 ARG A C 1
ATOM 1664 O O . ARG A 1 218 ? -10.747 14.746 5.916 1.00 42.59 218 ARG A O 1
#

Solvent-accessible surface area (backbone atoms only — not comparable to full-atom values): 12522 Å² total; per-residue (Å²): 73,66,75,64,52,73,75,76,35,51,38,17,37,28,31,36,33,68,89,68,49,77,49,76,38,75,40,101,49,91,80,77,91,76,82,78,69,54,58,66,64,58,61,85,42,82,53,28,51,31,45,78,79,43,76,35,65,67,84,78,80,84,60,79,32,72,48,42,28,34,33,77,38,97,46,70,68,62,48,48,57,52,48,50,53,52,68,78,42,92,64,71,41,45,37,48,32,39,32,28,54,92,89,49,66,43,30,39,37,43,22,32,63,26,55,58,68,58,32,50,54,51,50,51,52,41,39,74,75,58,33,39,75,86,53,75,74,59,65,57,61,57,47,57,76,78,43,88,19,56,48,81,44,58,54,94,44,42,66,71,48,56,73,70,47,72,102,52,44,32,46,27,38,47,78,69,15,37,35,34,38,68,64,74,68,47,71,47,75,83,68,59,67,71,59,53,53,51,50,52,53,49,27,50,74,46,25,70,83,59,77,39,58,72,82,70,78,80

Mean predicted aligned error: 6.89 Å

Nearest PDB structures (foldseek):
  6lpq-assembly1_A  TM=7.546E-01  e=3.912E-08  Homo sapiens
  4bc7-assembly2_D  TM=6.078E-01  e=2.902E-06  Cavia porcellus
  4bc9-assembly1_C  TM=6.443E-01  e=5.234E-06  Cavia porcellus
  5ae3-assembly2_A  TM=5.602E-01  e=2.292E-06  Cavia porcellus
  4oal-assembly2_B  TM=5.311E-01  e=4.368E-04  Zea mays

=== Feature glossary ===
Key to the feature types in this record:

Secondary structure (8-state, DSSP). Secondary structure is the local, repeating backbone conformation. DSSP classifies it into eight states by reading the hydrogen-bond network: three helix types (H, G, I), two β types (E, B), two non-regular types (T, S), and unstructured coil (-).

Backbone torsions (φ/ψ). Backbone dihedral angles. Every residue except chain termini has a φ (preceding-C → N → Cα → C) and a ψ (N → Cα → C → next-N). They are reported in degrees following the IUPAC sign convention. Secondary structure is essentially a statement about which (φ, ψ) basin each residue occupies.

Predicted aligned error. Predicted Aligned Error (PAE) is an AlphaFold confidence matrix: entry (i, j) is the expected error in the position of residue j, in ångströms, when the prediction is superimposed on the true structure at residue i. Low PAE within a block of residues means that block is internally rigid and well-predicted; high PAE between two blocks means their relative placement is uncertain even if each block individually is confident.

B-factor. B-factor (Debye–Waller factor) reflects atomic displacement in the crystal lattice. It is an experimental observable (units Å²), not a prediction; low values mean the atom is pinned down, high values mean it moves or is heterogeneous across the crystal.

Secondary structure (3-state, P-SEA). Three-state secondary structure (P-SEA) collapses the eight DSSP classes into helix (a), strand (b), and coil (c). P-SEA assigns these from Cα geometry alone — distances and angles — without requiring backbone oxygens, so it works on any Cα trace.

Sequence. Primary structure: the covalent order of the twenty standard amino acids along the backbone. Two proteins with the same sequence will (almost always) fold to the same structure; two with 30% identity often share a fold but not the details.

pLDDT. pLDDT is the predicted lDDT-Cα score: AlphaFold's confidence that the local environment of each residue (all inter-atomic distances within 15 Å) is correctly placed. It is a per-residue number between 0 and 100, with higher meaning more reliable.

InterPro / GO / CATH / organism. Functional annotations link the protein to curated da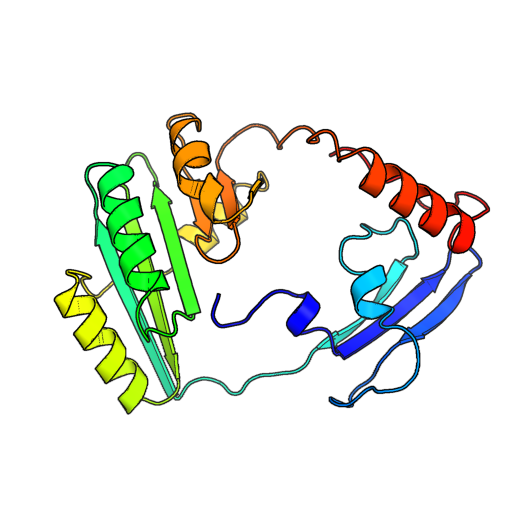tabases. InterPro entries identify conserved domains and families by matching the sequence against member-database signatures (Pfam, PROSITE, CDD, …). Gene Ontology (GO) terms describe molecular function, biological process, and cellular component in a controlled vocabulary. CATH places the structure in a hierarchical fold classification (Class/Architecture/Topology/Homologous-superfamily). The organism is the source species.

Contact-map, Ramachandran, and PAE plots. Three diagnostic plots accompany the record. The Cα contact map visualizes the tertiary structure as a 2D adjacency matrix (8 Å cutoff, sequence-local contacts suppressed). The Ramachandran plot shows the distribution of backbone (φ, ψ) torsions, with points in the α and β basins reflecting secondary structure content. The PAE plot shows AlphaFold's inter-residue confidence as a color matrix.

mmCIF coordinates. The mmCIF table is the protein's shape written out atom by atom. For each backbone N, Cα, C, and carbonyl O, it records an (x, y, z) coordinate triple in Å plus the residue type, chain letter, and residue number.

Radius of gyration, Cα contacts, bounding box. Three whole-structure scalars: the radius of gyration (RMS distance of Cα from centroid, in Å), the count of Cα–Cα contacts (pairs closer than 8 Å and separated by more than four residues in sequence — i.e. tertiary, not local, contacts), and the bounding-box dimensions. Together they distinguish compact globular folds from extended fibres or disordered chains.

Foldseek 3Di. The Foldseek 3Di string encodes local tertiary geometry as a 20-letter alphabet — one character per residue — derived from the relative positions of nearby Cα atoms. Unlike the amino-acid sequence, 3Di is a direct function of the 3D structure, so two proteins with the same fold have similar 3Di strings even at low sequence identity.

Rendered structure images. Six rendered views show the 3D structure from the faces of a cube — i.e. along ±x, ±y, ±z. Rendering representation is drawn randomly per protein from cartoon (secondary-structure ribbons), sticks (backbone bonds), or molecular surface; coloring is either N→C rainbow (blue at the N-terminus through red at the C-terminus) or one color per chain.

Nearest PDB structures. The Foldseek neighbor list gives the closest experimentally determined structures in the PDB, ranked by structural alignment. TM-score near 1 means near-identical fold; near 0.3 means only rough topology match. This is how one finds what a novel AlphaFold prediction most resembles in the solved-structure universe.

Solvent-accessible surface area. SASA measures how much of the protein is reachable by solvent. It is computed by rolling a water-sized probe over the atomic surface and summing the exposed area (Å²). Per-residue SASA distinguishes core (buried, low SASA) from surface (exposed, high SASA) residues; total SASA is a whole-molecule size measure.